Protein AF-0000000084557747 (afdb_homodimer)

Organism: NCBI:txid1577791

InterPro domains:
  IPR002912 ACT domain [PS51671] (9-84)
  IPR045739 ACT domain pair [PF19571] (7-139)
  IPR045739 ACT domain pair [PTHR40099] (5-141)
  IPR045865 ACT-like domain [SSF55021] (7-73)
  IPR045865 ACT-like domain [SSF55021] (76-140)

Foldseek 3Di:
DPPQQKFKKKKWFFFLDPCRVVVLVVLCVVVVWAWQDWDQPDDPRGGIIITGTLCVVVSVVSCVVVVTDMDIDIKWKFWDDPDPVLVVVLVVLCVVVVKDWPDWDWTDDPVTIIIITDIPDHVVSVVSCVVVVTDIDGSNND/DPPQQKFKKKWWKFFPDPCRVVVVVVLCVVVVWAWQDWDFDDDPGITIIITGTLDVVVSVVSCVVVVTDMDIDIKWKFWDDPDPVLVVVLVVLCVVVVKDWPDWDWTDDPVTIIIITDIPDHVVSVVSCVVVVTDIDGSNND

Nearest PDB structures (foldseek):
  2f06-assembly1_A  TM=9.401E-01  e=2.845E-14  Bacteroides thetaiotaomicron VPI-5482
  3ab4-assembly2_G  TM=6.031E-01  e=1.420E-06  Corynebacterium glutamicum
  2zho-assembly2_D  TM=6.545E-01  e=3.394E-06  Thermus thermophilus
  1yba-assembly1_C  TM=6.648E-01  e=3.229E-03  Escherichia coli
  1sc6-assembly1_B  TM=6.835E-01  e=5.447E-03  Escherichia coli

Solvent-accessible surface area (backbone atoms only — not comparable to full-atom values): 14764 Å² total; per-residue (Å²): 129,84,59,56,45,50,30,61,32,40,37,32,58,31,58,51,50,59,48,41,56,31,50,49,22,48,51,35,48,75,67,66,55,53,73,70,39,45,35,37,51,81,24,96,67,43,37,44,40,33,31,32,45,69,51,48,70,60,48,50,52,54,44,42,72,74,72,43,56,68,42,82,41,70,26,36,32,34,59,33,60,97,46,72,48,41,59,16,51,55,50,26,54,34,29,72,66,70,42,51,67,44,34,32,40,44,30,37,48,97,88,48,34,33,35,38,37,33,49,79,47,60,70,60,48,53,51,54,36,51,75,70,69,46,57,64,41,39,48,87,74,92,129,85,59,55,45,51,32,59,32,38,38,32,63,32,58,62,50,58,4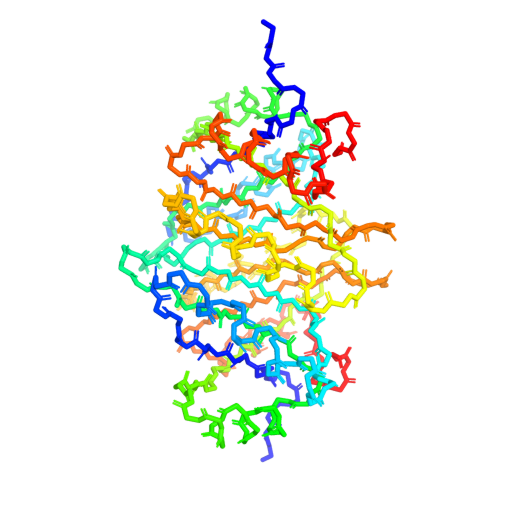8,41,53,31,48,51,21,47,52,36,52,75,67,66,57,54,74,72,39,43,35,35,44,76,32,94,67,37,31,42,39,32,34,34,44,70,51,50,69,62,48,51,52,54,44,42,73,74,73,44,57,67,42,82,40,73,26,37,33,34,62,34,58,98,46,69,44,41,58,17,52,56,51,25,53,35,31,72,67,72,43,52,62,40,33,32,40,45,29,37,48,97,86,46,33,33,35,38,35,33,48,79,46,59,68,61,48,53,51,54,36,50,75,71,70,47,56,65,42,40,48,85,75,92

Sequence (284 aa):
MENENIITQLSIFVSNEPGRLAAIASVLGDFKINIKGFNLAESSEFGILRTIVDEPDRAFEQIRSKGMIVKKTDMIAVALGDSPGSFFVAADVLGRSKINVEYAYAYSGKNLNYLFVKVDDIDKAIKVLKEAKIRLIKRSEIMENENIITQLSIFVSNEPGRLAAIASVLGDFKINIKGFNLAESSEFGILRTIVDEPDRAFEQIRSKGMIVKKTDMIAVALGDSPGSFFVAADVLGRSKINVEYAYAYSGKNLNYLFVKVDDIDKAIKVLKEAKIRLIKRSEI

pLDDT: mean 82.65, std 12.0, range [42.34, 97.19]

Secondary structure (DSSP, 8-state):
---TTPEEEEEEE--SSTTHHHHHHHHHHHTTPPEEEEEE---SSS-EEEEEES-HHHHHHHHHHTT--EEEEEEEEEEE-SSTHHHHHHHHHHHHTTPPEEEEEEEE-SS-EEEEEEES-HHHHHHHHHHTTPPBPPGGG-/---TTPEEEEEEEEESSTTHHHHHHHHHHHTTPPEEEEEEE--SSEEEEEEEES-HHHHHHHHHHTT--EEEEEEEEEEE-SSTHHHHHHHHHHHHTTPPEEEEEEEE-SS-EEEEEEES-HHHHHHHHHHTTPPBPPGGG-

Structure (mmCIF, N/CA/C/O backbone):
data_AF-0000000084557747-model_v1
#
loop_
_entity.id
_entity.type
_entity.pdbx_description
1 polymer 'ACT domain protein'
#
loop_
_atom_site.group_PDB
_atom_site.id
_atom_site.type_symbol
_atom_site.label_atom_id
_atom_site.label_alt_id
_atom_site.label_comp_id
_atom_site.label_asym_id
_atom_site.label_entity_id
_atom_site.label_seq_id
_atom_site.pdbx_PDB_ins_code
_atom_site.Cartn_x
_atom_site.Cartn_y
_atom_site.Cartn_z
_atom_site.occupancy
_atom_site.B_iso_or_equiv
_atom_site.auth_seq_id
_atom_site.auth_comp_id
_atom_site.auth_asym_id
_atom_site.auth_atom_id
_atom_site.pdbx_PDB_model_num
ATOM 1 N N . MET A 1 1 ? -29 -6.945 2.125 1 42.41 1 MET A N 1
ATOM 2 C CA . MET A 1 1 ? -28.125 -6.941 3.283 1 42.41 1 MET A CA 1
ATOM 3 C C . MET A 1 1 ? -26.656 -6.781 2.855 1 42.41 1 MET A C 1
ATOM 5 O O . MET A 1 1 ? -26.219 -7.402 1.883 1 42.41 1 MET A O 1
ATOM 9 N N . GLU A 1 2 ? -25.891 -5.559 3.211 1 64.62 2 GLU A N 1
ATOM 10 C CA . GLU A 1 2 ? -24.547 -5.293 2.729 1 64.62 2 GLU A CA 1
ATOM 11 C C . GLU A 1 2 ? -23.625 -6.477 2.996 1 64.62 2 GLU A C 1
ATOM 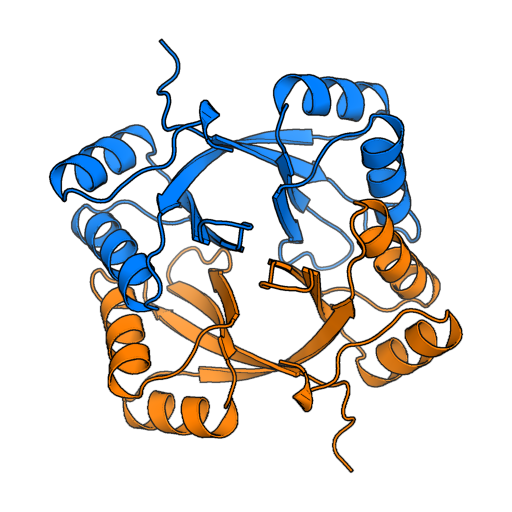13 O O . GLU A 1 2 ? -23.688 -7.102 4.055 1 64.62 2 GLU A O 1
ATOM 18 N N . ASN A 1 3 ? -23.062 -7.152 1.989 1 85.81 3 ASN A N 1
ATOM 19 C CA . ASN A 1 3 ? -22.141 -8.273 2.092 1 85.81 3 ASN A CA 1
ATOM 20 C C . ASN A 1 3 ? -21.047 -8.008 3.119 1 85.81 3 ASN A C 1
ATOM 22 O O . ASN A 1 3 ? -20.359 -6.98 3.053 1 85.81 3 ASN A O 1
ATOM 26 N N . GLU A 1 4 ? -21.109 -8.875 4.227 1 92.62 4 GLU A N 1
ATOM 27 C CA . GLU A 1 4 ? -20.203 -8.703 5.363 1 92.62 4 GLU A CA 1
ATOM 28 C C . GLU A 1 4 ? -18.75 -8.758 4.922 1 92.62 4 GLU A C 1
ATOM 30 O O . GLU A 1 4 ? -17.844 -8.398 5.688 1 92.62 4 GLU A O 1
ATOM 35 N N . ASN A 1 5 ? -18.531 -9.117 3.691 1 95.19 5 ASN A N 1
ATOM 36 C CA . ASN A 1 5 ? -17.172 -9.242 3.205 1 95.19 5 ASN A CA 1
ATOM 37 C C . ASN A 1 5 ? -16.734 -8.008 2.422 1 95.19 5 ASN A C 1
ATOM 39 O O . ASN A 1 5 ? -15.586 -7.922 1.978 1 95.19 5 ASN A O 1
ATOM 43 N N . ILE A 1 6 ? -17.609 -7.129 2.289 1 95.38 6 ILE A N 1
ATOM 44 C CA . ILE A 1 6 ? -17.266 -5.879 1.624 1 95.38 6 ILE A CA 1
ATOM 45 C C . ILE A 1 6 ? -16.734 -4.883 2.646 1 95.38 6 ILE A C 1
ATOM 47 O O . ILE A 1 6 ? -17.406 -4.562 3.629 1 95.38 6 ILE A O 1
ATOM 51 N N . ILE A 1 7 ? -15.516 -4.492 2.418 1 94 7 ILE A N 1
ATOM 52 C CA . ILE A 1 7 ? -14.82 -3.531 3.266 1 94 7 ILE A CA 1
ATOM 53 C C . ILE A 1 7 ? -14.844 -2.152 2.613 1 94 7 ILE A C 1
ATOM 55 O O . ILE A 1 7 ? -14.742 -2.037 1.389 1 94 7 ILE A O 1
ATOM 59 N N . THR A 1 8 ? -14.93 -1.163 3.459 1 95.44 8 THR A N 1
ATOM 60 C CA . THR A 1 8 ? -15 0.195 2.93 1 95.44 8 THR A CA 1
ATOM 61 C C . THR A 1 8 ? -13.656 0.898 3.07 1 95.44 8 THR A C 1
ATOM 63 O O . THR A 1 8 ? -13.102 0.983 4.172 1 95.44 8 THR A O 1
ATOM 66 N N . GLN A 1 9 ? -13.164 1.246 1.933 1 93.88 9 GLN A N 1
ATOM 67 C CA . GLN A 1 9 ? -11.984 2.111 1.89 1 93.88 9 GLN A CA 1
ATOM 68 C C . GLN A 1 9 ? -12.391 3.572 1.704 1 93.88 9 GLN A C 1
ATOM 70 O O . GLN A 1 9 ? -13.281 3.881 0.916 1 93.88 9 GLN A O 1
ATOM 75 N N . LEU A 1 10 ? -11.672 4.453 2.402 1 93.38 10 LEU A N 1
ATOM 76 C CA . LEU A 1 10 ? -11.836 5.887 2.17 1 93.38 10 LEU A CA 1
ATOM 77 C C . LEU A 1 10 ? -10.719 6.426 1.291 1 93.38 10 LEU A C 1
ATOM 79 O O . LEU A 1 10 ? -9.539 6.18 1.561 1 93.38 10 LEU A O 1
ATOM 83 N N . SER A 1 11 ? -11.125 7.055 0.227 1 91.75 11 SER A N 1
ATOM 84 C CA . SER A 1 11 ? -10.188 7.773 -0.634 1 91.75 11 SER A CA 1
ATOM 85 C C . SER A 1 11 ? -10.297 9.281 -0.431 1 91.75 11 SER A C 1
ATOM 87 O O . SER A 1 11 ? -11.289 9.898 -0.825 1 91.75 11 SER A O 1
ATOM 89 N N . ILE A 1 12 ? -9.297 9.781 0.192 1 89 12 ILE A N 1
ATOM 90 C CA . ILE A 1 12 ? -9.297 11.203 0.519 1 89 12 ILE A CA 1
ATOM 91 C C . ILE A 1 12 ? -8.414 11.961 -0.477 1 89 12 ILE A C 1
ATOM 93 O O . ILE A 1 12 ? -7.242 11.625 -0.655 1 89 12 ILE A O 1
ATOM 97 N N . PHE A 1 13 ? -9.039 12.922 -1.089 1 86.25 13 PHE A N 1
ATOM 98 C CA . PHE A 1 13 ? -8.281 13.719 -2.053 1 86.25 13 PHE A CA 1
ATOM 99 C C . PHE A 1 13 ? -7.363 14.695 -1.34 1 86.25 13 PHE A C 1
ATOM 101 O O . PHE A 1 13 ? -7.805 15.453 -0.471 1 86.25 13 PHE A O 1
ATOM 108 N N . VAL A 1 14 ? -6.094 14.562 -1.737 1 78.31 14 VAL A N 1
ATOM 109 C CA . VAL A 1 14 ? -5.098 15.406 -1.08 1 78.31 14 VAL A CA 1
ATOM 110 C C . VAL A 1 14 ? -4.41 16.297 -2.111 1 78.31 14 VAL A C 1
ATOM 112 O O . VAL A 1 14 ? -4.062 15.836 -3.203 1 78.31 14 VAL A O 1
ATOM 115 N N . SER A 1 15 ? -4.551 17.594 -1.914 1 71.12 15 SER A N 1
ATOM 116 C CA . SER A 1 15 ? -3.795 18.484 -2.791 1 71.12 15 SER A CA 1
ATOM 117 C C . SER A 1 15 ? -2.303 18.438 -2.48 1 71.12 15 SER A C 1
ATOM 119 O O . SER A 1 15 ? -1.908 18.094 -1.362 1 71.12 15 SER A O 1
ATOM 121 N N . ASN A 1 16 ? -1.543 18.656 -3.42 1 64.06 16 ASN A N 1
ATOM 122 C CA . ASN A 1 16 ? -0.091 18.594 -3.285 1 64.06 16 ASN A CA 1
ATOM 123 C C . ASN A 1 16 ? 0.457 19.828 -2.57 1 64.06 16 ASN A C 1
ATOM 125 O O . ASN A 1 16 ? 1.669 20.047 -2.555 1 64.06 16 ASN A O 1
ATOM 129 N N . GLU A 1 17 ? -0.386 20.531 -2.062 1 68.88 17 GLU A N 1
ATOM 130 C CA . GLU A 1 17 ? 0.104 21.703 -1.342 1 68.88 17 GLU A CA 1
ATOM 131 C C . GLU A 1 17 ? 0.693 21.312 0.011 1 68.88 17 GLU A C 1
ATOM 133 O O . GLU A 1 17 ? 0.167 20.438 0.692 1 68.88 17 GLU A O 1
ATOM 138 N N . PRO A 1 18 ? 1.9 21.938 0.225 1 65.69 18 PRO A N 1
ATOM 139 C CA . PRO A 1 18 ? 2.465 21.688 1.555 1 65.69 18 PRO A CA 1
ATOM 140 C C . PRO A 1 18 ? 1.444 21.891 2.674 1 65.69 18 PRO A C 1
ATOM 142 O O . PRO A 1 18 ? 0.642 22.812 2.627 1 65.69 18 PRO A O 1
ATOM 145 N N . GLY A 1 19 ? 1.33 20.984 3.635 1 69.88 19 GLY A N 1
ATOM 146 C CA . GLY A 1 19 ? 0.463 21.109 4.797 1 69.88 19 GLY A CA 1
ATOM 147 C C . GLY A 1 19 ? -0.855 20.375 4.637 1 69.88 19 GLY A C 1
ATOM 148 O O . GLY A 1 19 ? -1.562 20.141 5.621 1 69.88 19 GLY A O 1
ATOM 149 N N . ARG A 1 20 ? -1.185 20.031 3.398 1 73.19 20 ARG A N 1
ATOM 150 C CA . ARG A 1 20 ? -2.488 19.422 3.191 1 73.19 20 ARG A CA 1
ATOM 151 C C . ARG A 1 20 ? -2.527 18.016 3.787 1 73.19 20 ARG A C 1
ATOM 153 O O . ARG A 1 20 ? -3.537 17.609 4.367 1 73.19 20 ARG A O 1
ATOM 160 N N . LEU A 1 21 ? -1.483 17.297 3.586 1 70.25 21 LEU A N 1
ATOM 161 C CA . LEU A 1 21 ? -1.451 15.984 4.211 1 70.25 21 LEU A CA 1
ATOM 162 C C . LEU A 1 21 ? -1.517 16.094 5.73 1 70.25 21 LEU A C 1
ATOM 164 O O . LEU A 1 21 ? -2.172 15.289 6.391 1 70.25 21 LEU A O 1
ATOM 168 N N . ALA A 1 22 ? -0.825 17.125 6.164 1 70.81 22 ALA A N 1
ATOM 169 C CA . ALA A 1 22 ? -0.869 17.375 7.602 1 70.81 22 ALA A CA 1
ATOM 170 C C . ALA A 1 22 ? -2.287 17.703 8.062 1 70.81 22 ALA A C 1
ATOM 172 O O . ALA A 1 22 ? -2.703 17.297 9.148 1 70.81 22 ALA A O 1
ATOM 173 N N . ALA A 1 23 ? -2.996 18.391 7.219 1 76.5 23 ALA A N 1
ATOM 174 C CA . ALA A 1 23 ? -4.379 18.734 7.543 1 76.5 23 ALA A CA 1
ATOM 175 C C . ALA A 1 23 ? -5.246 17.484 7.66 1 76.5 23 ALA A C 1
ATOM 177 O O . ALA A 1 23 ? -6.07 17.375 8.57 1 76.5 23 ALA A O 1
ATOM 178 N N . ILE A 1 24 ? -5.02 16.547 6.84 1 77.31 24 ILE A N 1
ATOM 179 C CA . ILE A 1 24 ? -5.785 15.305 6.875 1 77.31 24 ILE A CA 1
ATOM 180 C C . ILE A 1 24 ? -5.457 14.531 8.156 1 77.31 24 ILE A C 1
ATOM 182 O O . ILE A 1 24 ? -6.355 14.016 8.82 1 77.31 24 ILE A O 1
ATOM 186 N N . ALA A 1 25 ? -4.215 14.516 8.398 1 73.94 25 ALA A N 1
ATOM 187 C CA . ALA A 1 25 ? -3.803 13.828 9.625 1 73.94 25 ALA A CA 1
ATOM 188 C C . ALA A 1 25 ? -4.469 14.453 10.852 1 73.94 25 ALA A C 1
ATOM 190 O O . ALA A 1 25 ? -4.902 13.742 11.758 1 73.94 25 ALA A O 1
ATOM 191 N N . SER A 1 26 ? -4.461 15.727 10.82 1 77.31 26 SER A N 1
ATOM 192 C CA . SER A 1 26 ? -5.086 16.438 11.93 1 77.31 26 SER A CA 1
ATOM 193 C C . SER A 1 26 ? -6.566 16.094 12.047 1 77.31 26 SER A C 1
ATOM 195 O O . SER A 1 26 ? -7.066 15.859 13.148 1 77.31 26 SER A O 1
ATOM 197 N N . VAL A 1 27 ? -7.172 16.016 10.969 1 81.5 27 VAL A N 1
ATOM 198 C CA . VAL A 1 27 ? -8.594 15.688 10.953 1 81.5 27 VAL A CA 1
ATOM 199 C C . VAL A 1 27 ? -8.812 14.273 11.484 1 81.5 27 VAL A C 1
ATOM 201 O O . VAL A 1 27 ? -9.672 14.047 12.328 1 81.5 27 VAL A O 1
ATOM 204 N N . LEU A 1 28 ? -8.023 13.391 11.039 1 78.5 28 LEU A N 1
ATOM 205 C CA . LEU A 1 28 ? -8.148 12.008 11.492 1 78.5 28 LEU A CA 1
ATOM 206 C C . LEU A 1 28 ? -7.832 11.891 12.984 1 78.5 28 LEU A C 1
ATOM 208 O O . LEU A 1 28 ? -8.492 11.141 13.703 1 78.5 28 LEU A O 1
ATOM 212 N N . GLY A 1 29 ? -6.895 12.617 13.367 1 78.44 29 GLY A N 1
ATOM 213 C CA . GLY A 1 29 ? -6.535 12.648 14.773 1 78.44 29 GLY A CA 1
ATOM 214 C C . GLY A 1 29 ? -7.594 13.297 15.648 1 78.44 29 GLY A C 1
ATOM 215 O O . GLY A 1 29 ? -7.938 12.773 16.703 1 78.44 29 GLY A O 1
ATOM 216 N N . ASP A 1 30 ? -8.055 14.391 15.203 1 81.19 30 ASP A N 1
ATOM 217 C CA . ASP A 1 30 ? -9.047 15.156 15.953 1 81.19 30 ASP A CA 1
ATOM 218 C C . ASP A 1 30 ? -10.289 14.32 16.234 1 81.19 30 ASP A C 1
ATOM 220 O O . ASP A 1 30 ? -10.883 14.414 17.312 1 81.19 30 ASP A O 1
ATOM 224 N N . PHE A 1 31 ? -10.555 13.516 15.32 1 83.69 31 PHE A N 1
ATOM 225 C CA . PHE A 1 31 ? -11.789 12.75 15.438 1 83.69 31 PHE A CA 1
ATOM 226 C C . PHE A 1 31 ? -11.508 11.352 15.969 1 83.69 31 PHE A C 1
ATOM 228 O O . PHE A 1 31 ? -12.406 10.516 16.047 1 83.69 31 PHE A O 1
ATOM 235 N N . LYS A 1 32 ? -10.227 11.055 16.266 1 81.44 32 LYS A N 1
ATOM 236 C CA . LYS A 1 32 ? -9.805 9.789 16.844 1 81.44 32 LYS A CA 1
ATOM 237 C C . LYS A 1 32 ? -10.148 8.617 15.922 1 81.44 32 LYS A C 1
ATOM 239 O O . LYS A 1 32 ? -10.688 7.605 16.375 1 81.44 32 LYS A O 1
ATOM 244 N N . ILE A 1 33 ? -10.008 8.914 14.648 1 81.62 33 ILE A N 1
ATOM 245 C CA . ILE A 1 33 ? -10.203 7.867 13.656 1 81.62 33 ILE A CA 1
ATOM 246 C C . ILE A 1 33 ? -8.992 6.934 13.648 1 81.62 33 ILE A C 1
ATOM 248 O O . ILE A 1 33 ? -7.855 7.375 13.469 1 81.62 33 ILE A O 1
ATOM 252 N N . ASN A 1 34 ? -9.273 5.656 13.883 1 78.06 34 ASN A N 1
ATOM 253 C CA . ASN A 1 34 ? -8.211 4.656 13.883 1 78.06 34 ASN A CA 1
ATOM 254 C C . ASN A 1 34 ? -7.918 4.145 12.477 1 78.06 34 ASN A C 1
ATOM 256 O O . ASN A 1 34 ? -8.797 3.582 11.82 1 78.06 34 ASN A O 1
ATOM 260 N N . ILE A 1 35 ? -6.629 4.285 12.094 1 78.88 35 ILE A N 1
ATOM 261 C CA . ILE A 1 35 ? -6.223 3.854 10.758 1 78.88 35 ILE A CA 1
ATOM 262 C C . ILE A 1 35 ? -5.664 2.434 10.828 1 78.88 35 ILE A C 1
ATOM 264 O O . ILE A 1 35 ? -4.816 2.131 11.672 1 78.88 35 ILE A O 1
ATOM 268 N N . LYS A 1 36 ? -6.141 1.586 10.008 1 76 36 LYS A N 1
ATOM 269 C CA . LYS A 1 36 ? -5.676 0.205 9.922 1 76 36 LYS A CA 1
ATOM 270 C C . LYS A 1 36 ? -4.676 0.031 8.781 1 76 36 LYS A C 1
ATOM 272 O O . LYS A 1 36 ? -3.818 -0.853 8.828 1 76 36 LYS A O 1
ATOM 277 N N . GLY A 1 37 ? -4.801 0.86 7.84 1 74.94 37 GLY A N 1
ATOM 278 C CA . GLY A 1 37 ? -3.932 0.82 6.676 1 74.94 37 GLY A CA 1
ATOM 279 C C . GLY A 1 37 ? -4.109 2.014 5.758 1 74.94 37 GLY A C 1
ATOM 280 O O . GLY A 1 37 ? -5.172 2.637 5.738 1 74.94 37 GLY A O 1
ATOM 281 N N . PHE A 1 38 ? -3.082 2.371 5.164 1 78.81 38 PHE A N 1
ATOM 282 C CA . PHE A 1 38 ? -3.256 3.42 4.164 1 78.81 38 PHE A CA 1
ATOM 283 C C . PHE A 1 38 ? -2.217 3.293 3.059 1 78.81 38 PHE A C 1
ATOM 285 O O . PHE A 1 38 ? -1.164 2.684 3.256 1 78.81 38 PHE A O 1
ATOM 292 N N . ASN A 1 39 ? -2.564 3.754 2.01 1 79.25 39 ASN A N 1
ATOM 293 C CA . ASN A 1 39 ? -1.751 3.852 0.802 1 79.25 39 ASN A CA 1
ATOM 294 C C . ASN A 1 39 ? -1.909 5.211 0.126 1 79.25 39 ASN A C 1
ATOM 296 O O . ASN A 1 39 ? -3.021 5.73 0.023 1 79.25 39 ASN A O 1
ATOM 300 N N . LEU A 1 40 ? -0.782 5.84 -0.03 1 77.56 40 LEU A N 1
ATOM 301 C CA . LEU A 1 40 ? -0.798 7.043 -0.855 1 77.56 40 LEU A CA 1
ATOM 302 C C . LEU A 1 40 ? -0.528 6.703 -2.316 1 77.56 40 LEU A C 1
ATOM 304 O O . LEU A 1 40 ? 0.582 6.297 -2.67 1 77.56 40 LEU A O 1
ATOM 308 N N . ALA A 1 41 ? -1.579 6.613 -3.143 1 70.19 41 ALA A N 1
ATOM 309 C CA . ALA A 1 41 ? -1.504 6.238 -4.555 1 70.19 41 ALA A CA 1
ATOM 310 C C . ALA A 1 41 ? -0.691 7.258 -5.348 1 70.19 41 ALA A C 1
ATOM 312 O O . ALA A 1 41 ? -0.583 8.422 -4.953 1 70.19 41 ALA A O 1
ATOM 313 N N . GLU A 1 42 ? 0.089 6.723 -6.539 1 60.25 42 GLU A N 1
ATOM 314 C CA . GLU A 1 42 ? 1.041 7.422 -7.395 1 60.25 42 GLU A CA 1
ATOM 315 C C . GLU A 1 42 ? 0.453 8.727 -7.918 1 60.25 42 GLU A C 1
ATOM 317 O O . GLU A 1 42 ? -0.644 8.742 -8.477 1 60.25 42 GLU A O 1
ATOM 322 N N . SER A 1 43 ? 0.593 9.945 -7.176 1 53.28 43 SER A N 1
ATOM 323 C CA . SER A 1 43 ? 0.099 11.133 -7.859 1 53.28 43 SER A CA 1
ATOM 324 C C . SER A 1 43 ? 1.243 12.07 -8.242 1 53.28 43 SER A C 1
ATOM 326 O O . SER A 1 43 ? 2.322 12.008 -7.648 1 53.28 43 SER A O 1
ATOM 328 N N . SER A 1 44 ? 1.429 12.562 -9.477 1 51.06 44 SER A N 1
ATOM 329 C CA . SER A 1 44 ? 2.348 13.648 -9.789 1 51.06 44 SER A CA 1
ATOM 330 C C . SER A 1 44 ? 2.357 14.703 -8.688 1 51.06 44 SER A C 1
ATOM 332 O O . SER A 1 44 ? 3.422 15.172 -8.273 1 51.06 44 SER A O 1
ATOM 334 N N . GLU A 1 45 ? 1.56 15.594 -7.938 1 51.53 45 GLU A N 1
ATOM 335 C CA . GLU A 1 45 ? 1.667 16.688 -6.973 1 51.53 45 GLU A CA 1
ATOM 336 C C . GLU A 1 45 ? 0.85 16.391 -5.719 1 51.53 45 GLU A C 1
ATOM 338 O O . GLU A 1 45 ? 1.129 16.938 -4.648 1 51.53 45 GLU A O 1
ATOM 343 N N . PHE A 1 46 ? 0.075 15.984 -4.797 1 57.56 46 PHE A N 1
ATOM 344 C CA . PHE A 1 46 ? -0.559 15.18 -3.764 1 57.56 46 PHE A CA 1
ATOM 345 C C . PHE A 1 46 ? -1.905 14.648 -4.242 1 57.56 46 PHE A C 1
ATOM 347 O O . PHE A 1 46 ? -2.6 15.305 -5.016 1 57.56 46 PHE A O 1
ATOM 354 N N . GLY A 1 47 ? -2.646 13.891 -4.422 1 70.62 47 GLY A N 1
ATOM 355 C CA . GLY A 1 47 ? -3.625 13.055 -5.102 1 70.62 47 GLY A CA 1
ATOM 356 C C . GLY A 1 47 ? -4.645 12.445 -4.156 1 70.62 47 GLY A C 1
ATOM 357 O O . GLY A 1 47 ? -5.395 13.164 -3.496 1 70.62 47 GLY A O 1
ATOM 358 N N . ILE A 1 48 ? -4.516 10.953 -3.996 1 81.19 48 ILE A N 1
ATOM 359 C CA . ILE A 1 48 ? -5.566 10.203 -3.312 1 81.19 48 ILE A CA 1
ATOM 360 C C . ILE A 1 48 ? -4.961 9.391 -2.172 1 81.19 48 ILE A C 1
ATOM 362 O O . ILE A 1 48 ? -4.082 8.555 -2.393 1 81.19 48 ILE A O 1
ATOM 366 N N . LEU A 1 49 ? -5.273 9.828 -0.88 1 84.88 49 LEU A N 1
ATOM 367 C CA . LEU A 1 49 ? -4.965 9 0.28 1 84.88 49 LEU A CA 1
ATOM 368 C C . LEU A 1 49 ? -6.035 7.934 0.491 1 84.88 49 LEU A C 1
ATOM 370 O O . LEU A 1 49 ? -7.207 8.258 0.699 1 84.88 49 LEU A O 1
ATOM 374 N N . ARG A 1 50 ? -5.574 6.727 0.412 1 87.5 50 ARG A N 1
ATOM 375 C CA . ARG A 1 50 ? -6.484 5.609 0.646 1 87.5 50 ARG A CA 1
ATOM 376 C C . ARG A 1 50 ? -6.25 4.988 2.018 1 87.5 50 ARG A C 1
ATOM 378 O O . ARG A 1 50 ? -5.113 4.664 2.369 1 87.5 50 ARG A O 1
ATOM 385 N N . THR A 1 51 ? -7.355 4.84 2.764 1 87.31 51 THR A N 1
ATOM 386 C CA . THR A 1 51 ? -7.18 4.328 4.117 1 87.31 51 THR A CA 1
ATOM 387 C C . THR A 1 51 ? -8.344 3.43 4.516 1 87.31 51 THR A C 1
ATOM 389 O O . THR A 1 51 ? -9.477 3.645 4.074 1 87.31 51 THR A O 1
ATOM 392 N N . ILE A 1 52 ? -7.965 2.434 5.227 1 89.06 52 ILE A N 1
ATOM 393 C CA . ILE A 1 52 ? -8.961 1.606 5.902 1 89.06 52 ILE A CA 1
ATOM 394 C C . ILE A 1 52 ? -9.055 2.01 7.371 1 89.06 52 ILE A C 1
ATOM 396 O O . ILE A 1 52 ? -8.031 2.125 8.055 1 89.06 52 ILE A O 1
ATOM 400 N N . VAL A 1 53 ? -10.328 2.244 7.824 1 87.62 53 VAL A N 1
ATOM 401 C CA . VAL A 1 53 ? -10.516 2.686 9.203 1 87.62 53 VAL A CA 1
ATOM 402 C C . VAL A 1 53 ? -11.578 1.827 9.883 1 87.62 53 VAL A C 1
ATOM 404 O O . VAL A 1 53 ? -12.328 1.111 9.211 1 87.62 53 VAL A O 1
ATOM 407 N N . ASP A 1 54 ? -11.641 1.868 11.203 1 85.19 54 ASP A N 1
ATOM 408 C CA . ASP A 1 54 ? -12.555 1.026 11.969 1 85.19 54 ASP A CA 1
ATOM 409 C C . ASP A 1 54 ? -13.992 1.518 11.836 1 85.19 54 ASP A C 1
ATOM 411 O O . ASP A 1 54 ? -14.938 0.726 11.914 1 85.19 54 ASP A O 1
ATOM 415 N N . GLU A 1 55 ? -14.25 2.797 11.625 1 90.25 55 GLU A N 1
ATOM 416 C CA . GLU A 1 55 ? -15.586 3.381 11.477 1 90.25 55 GLU A CA 1
ATOM 417 C C . GLU A 1 55 ? -15.664 4.238 10.219 1 90.25 55 GLU A C 1
ATOM 419 O O . GLU A 1 55 ? -15.742 5.465 10.297 1 90.25 55 GLU A O 1
ATOM 424 N N . PRO A 1 56 ? -15.82 3.562 9.133 1 93.62 56 PRO A N 1
ATOM 425 C CA . PRO A 1 56 ? -15.695 4.301 7.871 1 93.62 56 PRO A CA 1
ATOM 426 C C . PRO A 1 56 ? -16.828 5.312 7.672 1 93.62 56 PRO A C 1
ATOM 428 O O . PRO A 1 56 ? -16.594 6.398 7.129 1 93.62 56 PRO A O 1
ATOM 431 N N . ASP A 1 57 ? -18.016 4.965 8.086 1 94.5 57 ASP A N 1
ATOM 432 C CA . ASP A 1 57 ? -19.125 5.887 7.898 1 94.5 57 ASP A CA 1
ATOM 433 C C . ASP A 1 57 ? -18.938 7.152 8.734 1 94.5 57 ASP A C 1
ATOM 435 O O . ASP A 1 57 ? -19.125 8.266 8.242 1 94.5 57 ASP A O 1
ATOM 439 N N . ARG A 1 58 ? -18.594 6.949 9.945 1 93.25 58 ARG A N 1
ATOM 440 C CA . ARG A 1 58 ? -18.328 8.086 10.82 1 93.25 58 ARG A CA 1
ATOM 441 C C . ARG A 1 58 ? -17.188 8.938 10.281 1 93.25 58 ARG A C 1
ATOM 443 O O . ARG A 1 58 ? -17.281 10.164 10.211 1 93.25 58 ARG A O 1
ATOM 450 N N . ALA A 1 59 ? -16.141 8.273 9.938 1 92.38 59 ALA A N 1
ATOM 451 C CA . ALA A 1 59 ? -14.969 8.977 9.406 1 92.38 59 ALA A CA 1
ATOM 452 C C . ALA A 1 59 ? -15.32 9.758 8.148 1 92.38 59 ALA A C 1
ATOM 454 O O . ALA A 1 59 ? -14.906 10.914 7.988 1 92.38 59 ALA A O 1
ATOM 455 N N . PHE A 1 60 ? -16.078 9.18 7.277 1 96.25 60 PHE A N 1
ATOM 456 C CA . PHE A 1 60 ? -16.516 9.805 6.035 1 96.25 60 PHE A CA 1
ATOM 457 C C . PHE A 1 60 ? -17.234 11.125 6.32 1 96.25 60 PHE A C 1
ATOM 459 O O . PHE A 1 60 ? -16.891 12.156 5.734 1 96.25 60 PHE A O 1
ATOM 466 N N . GLU A 1 61 ? -18.094 11.07 7.234 1 95.94 61 GLU A N 1
ATOM 467 C CA . GLU A 1 61 ? -18.875 12.258 7.566 1 95.94 61 GLU A CA 1
ATOM 468 C C . GLU A 1 61 ? -17.984 13.328 8.203 1 95.94 61 GLU A C 1
ATOM 470 O O . GLU A 1 61 ? -18.125 14.516 7.891 1 95.94 61 GLU A O 1
ATOM 475 N N . GLN A 1 62 ? -17.141 12.898 9.055 1 92.56 62 GLN A N 1
ATOM 476 C CA . GLN A 1 62 ? -16.266 13.844 9.742 1 92.56 62 GLN A CA 1
ATOM 477 C C . GLN A 1 62 ? -15.32 14.516 8.758 1 92.56 62 GLN A C 1
ATOM 479 O O . GLN A 1 62 ? -15.109 15.727 8.82 1 92.56 62 GLN A O 1
ATOM 484 N N . ILE A 1 63 ? -14.812 13.758 7.875 1 91.69 63 ILE A N 1
ATOM 485 C CA . ILE A 1 63 ? -13.891 14.289 6.875 1 91.69 63 ILE A CA 1
ATOM 486 C C . ILE A 1 63 ? -14.625 15.258 5.953 1 91.69 63 ILE A C 1
ATOM 488 O O . ILE A 1 63 ? -14.133 16.344 5.672 1 91.69 63 ILE A O 1
ATOM 492 N N . ARG A 1 64 ? -15.789 14.891 5.566 1 93.88 64 ARG A N 1
ATOM 493 C CA . ARG A 1 64 ? -16.609 15.75 4.719 1 93.88 64 ARG A CA 1
ATOM 494 C C . ARG A 1 64 ? -16.969 17.047 5.441 1 93.88 64 ARG A C 1
ATOM 496 O O . ARG A 1 64 ? -17 18.109 4.824 1 93.88 64 ARG A O 1
ATOM 503 N N . SER A 1 65 ? -17.234 16.906 6.676 1 93.75 65 SER A N 1
ATOM 504 C CA . SER A 1 65 ? -17.625 18.078 7.457 1 93.75 65 SER A CA 1
ATOM 505 C C . SER A 1 65 ? -16.5 19.109 7.527 1 93.75 65 SER A C 1
ATOM 507 O O . SER A 1 65 ? -16.734 20.281 7.785 1 93.75 65 SER A O 1
ATOM 509 N N . LYS A 1 66 ? -15.25 18.672 7.344 1 90.62 66 LYS A N 1
ATOM 510 C CA . LYS A 1 66 ? -14.094 19.562 7.355 1 90.62 66 LYS A CA 1
ATOM 511 C C . LYS A 1 66 ? -13.82 20.125 5.961 1 90.62 66 LYS A C 1
ATOM 513 O O . LYS A 1 66 ? -12.805 20.781 5.742 1 90.62 66 LYS A O 1
ATOM 518 N N . GLY A 1 67 ? -14.688 19.734 4.949 1 89.81 67 GLY A N 1
ATOM 519 C CA . GLY A 1 67 ? -14.594 20.297 3.611 1 89.81 67 GLY A CA 1
ATOM 520 C C . GLY A 1 67 ? -13.656 19.531 2.703 1 89.81 67 GLY A C 1
ATOM 521 O O . GLY A 1 67 ? -13.297 20 1.625 1 89.81 67 GLY A O 1
ATOM 522 N N . MET A 1 68 ? -13.344 18.406 3.121 1 88.62 68 MET A N 1
ATOM 523 C CA . MET A 1 68 ? -12.469 17.578 2.299 1 88.62 68 MET A CA 1
ATOM 524 C C . MET A 1 68 ? -13.281 16.641 1.406 1 88.62 68 MET A C 1
ATOM 526 O O . MET A 1 68 ? -14.391 16.25 1.763 1 88.62 68 MET A O 1
ATOM 530 N N . ILE A 1 69 ? -12.656 16.359 0.3 1 90.88 69 ILE A N 1
ATOM 531 C CA . ILE A 1 69 ? -13.305 15.445 -0.626 1 90.88 69 ILE A CA 1
ATOM 532 C C . ILE A 1 69 ? -12.906 14.008 -0.283 1 90.88 69 ILE A C 1
ATOM 534 O O . ILE A 1 69 ? -11.719 13.688 -0.199 1 90.88 69 ILE A O 1
ATOM 538 N N . VAL A 1 70 ? -13.859 13.211 -0.043 1 93.44 70 VAL A N 1
ATOM 539 C CA . VAL A 1 70 ? -13.641 11.812 0.332 1 93.44 70 VAL A CA 1
ATOM 540 C C . VAL A 1 70 ? -14.664 10.922 -0.369 1 93.44 70 VAL A C 1
ATOM 542 O O . VAL A 1 70 ? -15.828 11.305 -0.521 1 93.44 70 VAL A O 1
ATOM 545 N N . LYS A 1 71 ? -14.219 9.828 -0.816 1 95.19 71 LYS A N 1
ATOM 546 C CA . LYS A 1 71 ? -15.062 8.828 -1.46 1 95.19 71 LYS A CA 1
ATOM 547 C C . LYS A 1 71 ? -14.93 7.469 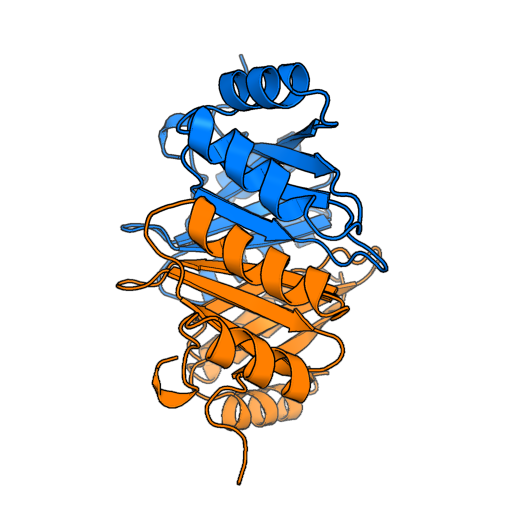-0.774 1 95.19 71 LYS A C 1
ATOM 549 O O . LYS A 1 71 ? -13.844 7.109 -0.308 1 95.19 71 LYS A O 1
ATOM 554 N N . LYS A 1 72 ? -16.047 6.789 -0.778 1 96.38 72 LYS A N 1
ATOM 555 C CA . LYS A 1 72 ? -16.031 5.406 -0.305 1 96.38 72 LYS A CA 1
ATOM 556 C C . LYS A 1 72 ? -15.844 4.434 -1.463 1 96.38 72 LYS A C 1
ATOM 558 O O . LYS A 1 72 ? -16.438 4.605 -2.531 1 96.38 72 LYS A O 1
ATOM 563 N N . THR A 1 73 ? -14.938 3.533 -1.233 1 94.94 73 THR A N 1
ATOM 564 C CA . THR A 1 73 ? -14.711 2.48 -2.217 1 94.94 73 THR A CA 1
ATOM 565 C C . THR A 1 73 ? -14.852 1.102 -1.577 1 94.94 73 THR A C 1
ATOM 567 O O . THR A 1 73 ? -14.328 0.862 -0.485 1 94.94 73 THR A O 1
ATOM 570 N N . ASP A 1 74 ? -15.555 0.179 -2.256 1 95.69 74 ASP A N 1
ATOM 571 C CA . ASP A 1 74 ? -15.719 -1.194 -1.787 1 95.69 74 ASP A CA 1
ATOM 572 C C . ASP A 1 74 ? -14.523 -2.055 -2.174 1 95.69 74 ASP A C 1
ATOM 574 O O . ASP A 1 74 ? -14.086 -2.039 -3.328 1 95.69 74 ASP A O 1
ATOM 578 N N . MET A 1 75 ? -14.109 -2.719 -1.125 1 94.06 75 MET A N 1
ATOM 579 C CA . MET A 1 75 ? -12.992 -3.639 -1.298 1 94.06 75 MET A CA 1
ATOM 580 C C . MET A 1 75 ? -13.289 -4.988 -0.655 1 94.06 75 MET A C 1
ATOM 582 O O . MET A 1 75 ? -14.297 -5.137 0.047 1 94.06 75 MET A O 1
ATOM 586 N N . ILE A 1 76 ? -12.414 -5.91 -1.003 1 94.5 76 ILE A N 1
ATOM 587 C CA . ILE A 1 76 ? -12.383 -7.156 -0.241 1 94.5 76 ILE A CA 1
ATOM 588 C C . ILE A 1 76 ? -11.031 -7.309 0.449 1 94.5 76 ILE A C 1
ATOM 590 O O . ILE A 1 76 ? -10.047 -6.68 0.049 1 94.5 76 ILE A O 1
ATOM 594 N N . ALA A 1 77 ? -11.062 -8.031 1.49 1 92 77 ALA A N 1
ATOM 595 C CA . ALA A 1 77 ? -9.828 -8.367 2.203 1 92 77 ALA A CA 1
ATOM 596 C C . ALA A 1 77 ? -9.656 -9.875 2.328 1 92 77 ALA A C 1
ATOM 598 O O . ALA A 1 77 ? -10.594 -10.586 2.717 1 92 77 ALA A O 1
ATOM 599 N N . VAL A 1 78 ? -8.484 -10.266 1.988 1 90.25 78 VAL A N 1
ATOM 600 C CA . VAL A 1 78 ? -8.133 -11.68 2.068 1 90.25 78 VAL A CA 1
ATOM 601 C C . VAL A 1 78 ? -7.152 -11.898 3.217 1 90.25 78 VAL A C 1
ATOM 603 O O . VAL A 1 78 ? -6.234 -11.102 3.422 1 90.25 78 VAL A O 1
ATOM 606 N N . ALA A 1 79 ? -7.391 -12.938 3.963 1 86.56 79 ALA A N 1
ATOM 607 C CA . ALA A 1 79 ? -6.449 -13.305 5.02 1 86.56 79 ALA A CA 1
ATOM 608 C C . ALA A 1 79 ? -5.184 -13.93 4.434 1 86.56 79 ALA A C 1
ATOM 610 O O . ALA A 1 79 ? -5.262 -14.828 3.598 1 86.56 79 ALA A O 1
ATOM 611 N N . LEU A 1 80 ? -4.113 -13.203 4.793 1 75.81 80 LEU A N 1
ATOM 612 C CA . LEU A 1 80 ? -2.848 -13.719 4.293 1 75.81 80 LEU A CA 1
ATOM 613 C C . LEU A 1 80 ? -2.174 -14.609 5.328 1 75.81 80 LEU A C 1
ATOM 615 O O . LEU A 1 80 ? -2.182 -14.297 6.52 1 75.81 80 LEU A O 1
ATOM 619 N N . GLY A 1 81 ? -1.916 -15.797 4.961 1 68.25 81 GLY A N 1
ATOM 620 C CA . GLY A 1 81 ? -1.064 -16.609 5.82 1 68.25 81 GLY A CA 1
ATOM 621 C C . GLY A 1 81 ? 0.361 -16.094 5.902 1 68.25 81 GLY A C 1
ATOM 622 O O . GLY A 1 81 ? 0.657 -14.992 5.434 1 68.25 81 GLY A O 1
ATOM 623 N N . ASP A 1 82 ? 1.204 -16.734 6.566 1 61.47 82 ASP A N 1
ATOM 624 C CA . ASP A 1 82 ? 2.584 -16.359 6.852 1 61.47 82 ASP A CA 1
ATOM 625 C C . ASP A 1 82 ? 3.461 -16.516 5.609 1 61.47 82 ASP A C 1
ATOM 627 O O . ASP A 1 82 ? 4.605 -16.047 5.59 1 61.47 82 ASP A O 1
ATOM 631 N N . SER A 1 83 ? 2.758 -17.031 4.586 1 61.78 83 SER A N 1
ATOM 632 C CA . SER A 1 83 ? 3.615 -17.266 3.428 1 61.78 83 SER A CA 1
ATOM 633 C C . SER A 1 83 ? 3.219 -16.375 2.26 1 61.78 83 SER A C 1
ATOM 635 O O . SER A 1 83 ? 2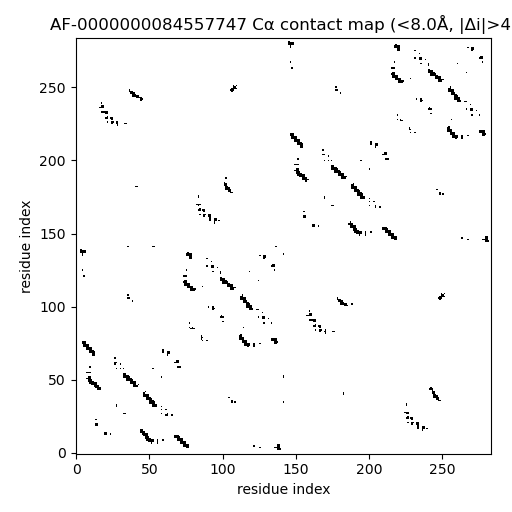.039 -16.062 2.084 1 61.78 83 SER A O 1
ATOM 637 N N . PRO A 1 84 ? 4.23 -15.727 1.545 1 60.56 84 PRO A N 1
ATOM 638 C CA . PRO A 1 84 ? 3.934 -14.945 0.343 1 60.56 84 PRO A CA 1
ATOM 639 C C . PRO A 1 84 ? 2.992 -15.672 -0.616 1 60.56 84 PRO A C 1
ATOM 641 O O . PRO A 1 84 ? 2.24 -15.031 -1.353 1 60.56 84 PRO A O 1
ATOM 644 N N . GLY A 1 85 ? 2.812 -16.922 -0.428 1 67.06 85 GLY A N 1
ATOM 645 C CA . GLY A 1 85 ? 2.02 -17.734 -1.334 1 67.06 85 GLY A CA 1
ATOM 646 C C . GLY A 1 85 ? 0.527 -17.5 -1.207 1 67.06 85 GLY A C 1
ATOM 647 O O . GLY A 1 85 ? -0.221 -17.672 -2.17 1 67.06 85 GLY A O 1
ATOM 648 N N . SER A 1 86 ? 0.139 -17.062 -0.07 1 69.75 86 SER A N 1
ATOM 649 C CA . SER A 1 86 ? -1.3 -16.938 0.136 1 69.75 86 SER A CA 1
ATOM 650 C C . SER A 1 86 ? -1.885 -15.828 -0.741 1 69.75 86 SER A C 1
ATOM 652 O O . SER A 1 86 ? -2.967 -15.992 -1.31 1 69.75 86 SER A O 1
ATOM 654 N N . PHE A 1 87 ? -1.312 -14.68 -0.935 1 69.31 87 PHE A N 1
ATOM 655 C CA . PHE A 1 87 ? -1.762 -13.602 -1.803 1 69.31 87 PHE A CA 1
ATOM 656 C C . PHE A 1 87 ? -1.838 -14.062 -3.252 1 69.31 87 PHE A C 1
ATOM 658 O O . PHE A 1 87 ? -2.785 -13.727 -3.967 1 69.31 87 PHE A O 1
ATOM 665 N N . PHE A 1 88 ? -1.018 -14.867 -3.471 1 72.88 88 PHE A N 1
ATOM 666 C CA . PHE A 1 88 ? -0.911 -15.266 -4.867 1 72.88 88 PHE A CA 1
ATOM 667 C C . PHE A 1 88 ? -2.027 -16.234 -5.238 1 72.88 88 PHE A C 1
ATOM 669 O O . PHE A 1 88 ? -2.553 -16.188 -6.352 1 72.88 88 PHE A O 1
ATOM 676 N N . VAL A 1 89 ? -2.363 -17 -4.27 1 78.44 89 VAL A N 1
ATOM 677 C CA . VAL A 1 89 ? -3.453 -17.922 -4.52 1 78.44 89 VAL A CA 1
ATOM 678 C C . VAL A 1 89 ? -4.75 -17.156 -4.77 1 78.44 89 VAL A C 1
ATOM 680 O O . VAL A 1 89 ? -5.488 -17.469 -5.707 1 78.44 89 VAL A O 1
ATOM 683 N N . ALA A 1 90 ? -4.969 -16.156 -4.02 1 84.31 90 ALA A N 1
ATOM 684 C CA . ALA A 1 90 ? -6.164 -15.344 -4.195 1 84.31 90 ALA A CA 1
ATOM 685 C C . ALA A 1 90 ? -6.156 -14.633 -5.547 1 84.31 90 ALA A C 1
ATOM 687 O O . ALA A 1 90 ? -7.168 -14.617 -6.254 1 84.31 90 ALA A O 1
ATOM 688 N N . ALA A 1 91 ? -5.047 -14.102 -5.914 1 80.12 91 ALA A N 1
ATOM 689 C CA . ALA A 1 91 ? -4.922 -13.391 -7.184 1 80.12 91 ALA A CA 1
ATOM 690 C C . ALA A 1 91 ? -5.141 -14.344 -8.359 1 80.12 91 ALA A C 1
ATOM 692 O O . ALA A 1 91 ? -5.754 -13.969 -9.359 1 80.12 91 ALA A O 1
ATOM 693 N N . ASP A 1 92 ? -4.586 -15.508 -8.234 1 81.19 92 ASP A N 1
ATOM 694 C CA . ASP A 1 92 ? -4.75 -16.516 -9.273 1 81.19 92 ASP A CA 1
ATOM 695 C C . ASP A 1 92 ? -6.223 -16.875 -9.461 1 81.19 92 ASP A C 1
ATOM 697 O O . ASP A 1 92 ? -6.695 -17 -10.594 1 81.19 92 ASP A O 1
ATOM 701 N N . VAL A 1 93 ? -6.875 -17.094 -8.414 1 87.75 93 VAL A N 1
ATOM 702 C CA . VAL A 1 93 ? -8.297 -17.422 -8.461 1 87.75 93 VAL A CA 1
ATOM 703 C C . VAL A 1 93 ? -9.07 -16.297 -9.148 1 87.75 93 VAL A C 1
ATOM 705 O O . VAL A 1 93 ? -9.906 -16.562 -10.016 1 87.75 93 VAL A O 1
ATOM 708 N N . LEU A 1 94 ? -8.773 -15.078 -8.797 1 87.5 94 LEU A N 1
ATOM 709 C CA . LEU A 1 94 ? -9.438 -13.93 -9.406 1 87.5 94 LEU A CA 1
ATOM 710 C C . LEU A 1 94 ? -9.141 -13.859 -10.906 1 87.5 94 LEU A C 1
ATOM 712 O O . LEU A 1 94 ? -10.047 -13.656 -11.711 1 87.5 94 LEU A O 1
ATOM 716 N N . GLY A 1 95 ? -7.914 -14.047 -11.234 1 83.44 95 GLY A N 1
ATOM 717 C CA . GLY A 1 95 ? -7.508 -14.016 -12.625 1 83.44 95 GLY A CA 1
ATOM 718 C C . GLY A 1 95 ? -8.195 -15.078 -13.469 1 83.44 95 GLY A C 1
ATOM 719 O O . GLY A 1 95 ? -8.695 -14.789 -14.555 1 83.44 95 GLY A O 1
ATOM 720 N N . ARG A 1 96 ? -8.195 -16.266 -13.008 1 85.75 96 ARG A N 1
ATOM 721 C CA . ARG A 1 96 ? -8.82 -17.375 -13.727 1 85.75 96 ARG A CA 1
ATOM 722 C C . ARG A 1 96 ? -10.312 -17.141 -13.906 1 85.75 96 ARG A C 1
ATOM 724 O O . ARG A 1 96 ? -10.914 -17.641 -14.859 1 85.75 96 ARG A O 1
ATOM 731 N N . SER A 1 97 ? -10.797 -16.406 -13.031 1 90.88 97 SER A N 1
ATOM 732 C CA . SER A 1 97 ? -12.227 -16.109 -13.086 1 90.88 97 SER A CA 1
ATOM 733 C C . SER A 1 97 ? -12.492 -14.828 -13.875 1 90.88 97 SER A C 1
ATOM 735 O O . SER A 1 97 ? -13.617 -14.328 -13.883 1 90.88 97 SER A O 1
ATOM 737 N N . LYS A 1 98 ? -11.445 -14.195 -14.398 1 86.19 98 LYS A N 1
ATOM 738 C CA . LYS A 1 98 ? -11.523 -13.008 -15.242 1 86.19 98 LYS A CA 1
ATOM 739 C C . LYS A 1 98 ? -11.992 -11.797 -14.445 1 86.19 98 LYS A C 1
ATOM 741 O O . LYS A 1 98 ? -12.805 -11.008 -14.93 1 86.19 98 LYS A O 1
ATOM 746 N N . ILE A 1 99 ? -11.672 -11.797 -13.258 1 88 99 ILE A N 1
ATOM 747 C CA . ILE A 1 99 ? -11.898 -10.625 -12.422 1 88 99 ILE A CA 1
ATOM 748 C C . ILE A 1 99 ? -10.641 -9.766 -12.391 1 88 99 ILE A C 1
ATOM 750 O O . ILE A 1 99 ? -9.57 -10.234 -12.008 1 88 99 ILE A O 1
ATOM 754 N N . ASN A 1 100 ? -10.805 -8.57 -12.719 1 82.81 100 ASN A N 1
ATOM 755 C CA . ASN A 1 100 ? -9.672 -7.648 -12.758 1 82.81 100 ASN A CA 1
ATOM 756 C C . ASN A 1 100 ? -9.375 -7.059 -11.383 1 82.81 100 ASN A C 1
ATOM 758 O O . ASN A 1 100 ? -10.273 -6.574 -10.703 1 82.81 100 ASN A O 1
ATOM 762 N N . VAL A 1 101 ? -8.102 -7.18 -11.039 1 85.19 101 VAL A N 1
ATOM 763 C CA . VAL A 1 101 ? -7.625 -6.492 -9.844 1 85.19 101 VAL A CA 1
ATOM 764 C C . VAL A 1 101 ? -7.133 -5.094 -10.219 1 85.19 101 VAL A C 1
ATOM 766 O O . VAL A 1 101 ? -6.227 -4.949 -11.039 1 85.19 101 VAL A O 1
ATOM 769 N N . GLU A 1 102 ? -7.723 -4.148 -9.68 1 84.69 102 GLU A N 1
ATOM 770 C CA . GLU A 1 102 ? -7.32 -2.775 -9.961 1 84.69 102 GLU A CA 1
ATOM 771 C C . GLU A 1 102 ? -6.09 -2.381 -9.156 1 84.69 102 GLU A C 1
ATOM 773 O O . GLU A 1 102 ? -5.141 -1.805 -9.695 1 84.69 102 GLU A O 1
ATOM 778 N N . TYR A 1 103 ? -6.09 -2.574 -7.887 1 85.19 103 TYR A N 1
ATOM 779 C CA . TYR A 1 103 ? -4.934 -2.416 -7.008 1 85.19 103 TYR A CA 1
ATOM 780 C C . TYR A 1 103 ? -5.125 -3.199 -5.715 1 85.19 103 TYR A C 1
ATOM 782 O O . TYR A 1 103 ? -6.23 -3.646 -5.41 1 85.19 103 TYR A O 1
ATOM 790 N N . ALA A 1 104 ? -4.004 -3.4 -5.031 1 86.12 104 ALA A N 1
ATOM 791 C CA . ALA A 1 104 ? -4.027 -4.133 -3.766 1 86.12 104 ALA A CA 1
ATOM 792 C C . ALA A 1 104 ? -2.879 -3.697 -2.859 1 86.12 104 ALA A C 1
ATOM 794 O O . ALA A 1 104 ? -1.833 -3.254 -3.34 1 86.12 104 ALA A O 1
ATOM 795 N N . TYR A 1 105 ? -3.104 -3.777 -1.601 1 85.25 105 TYR A N 1
ATOM 796 C CA . TYR A 1 105 ? -2.031 -3.51 -0.647 1 85.25 105 TYR A CA 1
ATOM 797 C C . TYR A 1 105 ? -2.223 -4.32 0.628 1 85.25 105 TYR A C 1
ATOM 799 O O . TYR A 1 105 ? -3.355 -4.594 1.035 1 85.25 105 TYR A O 1
ATOM 807 N N . ALA A 1 106 ? -1.083 -4.668 1.13 1 80.69 106 ALA A N 1
ATOM 808 C CA . ALA A 1 106 ? -1.091 -5.516 2.318 1 80.69 106 ALA A CA 1
ATOM 809 C C . ALA A 1 106 ? -1.139 -4.676 3.592 1 80.69 106 ALA A C 1
ATOM 811 O O . ALA A 1 106 ? -0.691 -3.525 3.602 1 80.69 106 ALA A O 1
ATOM 812 N N . TYR A 1 107 ? -1.771 -5.312 4.52 1 72.75 107 TYR A N 1
ATOM 813 C CA . TYR A 1 107 ? -1.817 -4.758 5.867 1 72.75 107 TYR A CA 1
ATOM 814 C C . TYR A 1 107 ? -1.455 -5.816 6.902 1 72.75 107 TYR A C 1
ATOM 816 O O . TYR A 1 107 ? -1.96 -6.941 6.855 1 72.75 107 TYR A O 1
ATOM 824 N N . SER A 1 108 ? -0.455 -5.426 7.621 1 65 108 SER A N 1
ATOM 825 C CA . SER A 1 108 ? -0.094 -6.336 8.703 1 65 108 SER A CA 1
ATOM 826 C C . SER A 1 108 ? -0.731 -5.91 10.016 1 65 108 SER A C 1
ATOM 828 O O . SER A 1 108 ? -0.389 -4.863 10.57 1 65 108 SER A O 1
ATOM 830 N N . GLY A 1 109 ? -1.7 -6.574 10.359 1 61.81 109 GLY A N 1
ATOM 831 C CA . GLY A 1 109 ? -2.281 -6.359 11.672 1 61.81 109 GLY A CA 1
ATOM 832 C C . GLY A 1 109 ? -1.547 -7.098 12.781 1 61.81 109 GLY A C 1
ATOM 833 O O . GLY A 1 109 ? -0.545 -7.773 12.523 1 61.81 109 GLY A O 1
ATOM 834 N N . LYS A 1 110 ? -1.872 -6.828 13.977 1 57.62 110 LYS A N 1
ATOM 835 C CA . LYS A 1 110 ? -1.29 -7.465 15.148 1 57.62 110 LYS A CA 1
ATOM 836 C C . LYS A 1 110 ? -1.35 -8.984 15.047 1 57.62 110 LYS A C 1
ATOM 838 O O . LYS A 1 110 ? -0.392 -9.68 15.398 1 57.62 110 LYS A O 1
ATOM 843 N N . ASN A 1 111 ? -2.471 -9.461 14.508 1 56.75 111 ASN A N 1
ATOM 844 C CA . ASN A 1 111 ? -2.664 -10.906 14.547 1 56.75 111 ASN A CA 1
ATOM 845 C C . ASN A 1 111 ? -2.727 -11.5 13.148 1 56.75 111 ASN A C 1
ATOM 847 O O . ASN A 1 111 ? -2.49 -12.695 12.969 1 56.75 111 ASN A O 1
ATOM 851 N N . LEU A 1 112 ? -3.16 -10.609 12.234 1 59.06 112 LEU A N 1
ATOM 852 C CA . LEU A 1 112 ? -3.383 -11.172 10.906 1 59.06 112 LEU A CA 1
ATOM 853 C C . LEU A 1 112 ? -2.893 -10.219 9.828 1 59.06 112 LEU A C 1
ATOM 855 O O . LEU A 1 112 ? -3.033 -9 9.953 1 59.06 112 LEU A O 1
ATOM 859 N N . ASN A 1 113 ? -2.361 -10.906 8.891 1 75.5 113 ASN A N 1
ATOM 860 C CA . ASN A 1 113 ? -2.012 -10.156 7.688 1 75.5 113 ASN A CA 1
ATOM 861 C C . ASN A 1 113 ? -3.135 -10.195 6.656 1 75.5 113 ASN A C 1
ATOM 863 O O . ASN A 1 113 ? -3.775 -11.227 6.465 1 75.5 113 ASN A O 1
ATOM 867 N N . TYR A 1 114 ? -3.482 -8.945 6.164 1 81.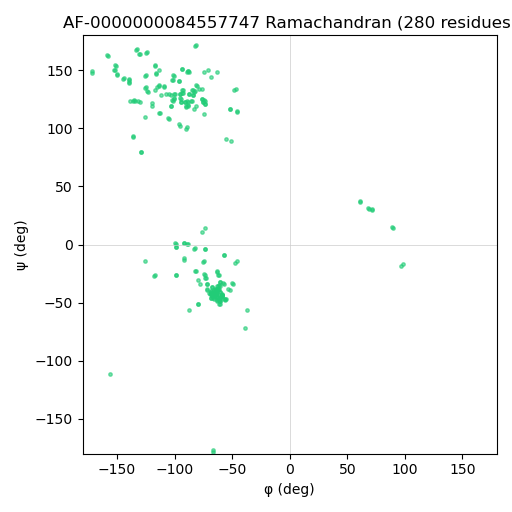38 114 TYR A N 1
ATOM 868 C CA . TYR A 1 114 ? -4.543 -8.812 5.176 1 81.38 114 TYR A CA 1
ATOM 869 C C . TYR A 1 114 ? -4 -8.266 3.861 1 81.38 114 TYR A C 1
ATOM 871 O O . TYR A 1 114 ? -3.021 -7.516 3.854 1 81.38 114 TYR A O 1
ATOM 879 N N . LEU A 1 115 ? -4.711 -8.789 2.9 1 84.81 115 LEU A N 1
ATOM 880 C CA . LEU A 1 115 ? -4.559 -8.156 1.593 1 84.81 115 LEU A CA 1
ATOM 881 C C . LEU A 1 115 ? -5.855 -7.477 1.167 1 84.81 115 LEU A C 1
ATOM 883 O O . LEU A 1 115 ? -6.867 -8.141 0.937 1 84.81 115 LEU A O 1
ATOM 887 N N . PHE A 1 116 ? -5.82 -6.211 1.101 1 89.5 116 PHE A N 1
ATOM 888 C CA . PHE A 1 116 ? -6.957 -5.465 0.576 1 89.5 116 PHE A CA 1
ATOM 889 C C . PHE A 1 116 ? -6.902 -5.395 -0.946 1 89.5 116 PHE A C 1
ATOM 891 O O . PHE A 1 116 ? -5.863 -5.059 -1.519 1 89.5 116 PHE A O 1
ATOM 898 N N . VAL A 1 117 ? -8.055 -5.684 -1.586 1 88.75 117 VAL A N 1
ATOM 899 C CA . VAL A 1 117 ? -8.047 -5.789 -3.041 1 88.75 117 VAL A CA 1
ATOM 900 C C . VAL A 1 117 ? -9.242 -5.035 -3.619 1 88.75 117 VAL A C 1
ATOM 902 O O . VAL A 1 117 ? -10.391 -5.281 -3.229 1 88.75 117 VAL A O 1
ATOM 905 N N . LYS A 1 118 ? -8.906 -4.133 -4.457 1 90.75 118 LYS A N 1
ATOM 906 C CA . LYS A 1 118 ? -9.938 -3.51 -5.277 1 90.75 118 LYS A CA 1
ATOM 907 C C . LYS A 1 118 ? -10.125 -4.266 -6.594 1 90.75 118 LYS A C 1
ATOM 909 O O . LYS A 1 118 ? -9.172 -4.441 -7.352 1 90.75 118 LYS A O 1
ATOM 914 N N . VAL A 1 119 ? -11.305 -4.672 -6.789 1 90 119 VAL A N 1
ATOM 915 C CA . VAL A 1 119 ? -11.602 -5.438 -7.996 1 90 119 VAL A CA 1
ATOM 916 C C . VAL A 1 119 ? -12.734 -4.77 -8.766 1 90 119 VAL A C 1
ATOM 918 O O . VAL A 1 119 ? -13.438 -3.912 -8.227 1 90 119 VAL A O 1
ATOM 921 N N . ASP A 1 120 ? -12.867 -5.18 -9.984 1 89.5 120 ASP A N 1
ATOM 922 C CA . ASP A 1 120 ? -13.875 -4.559 -10.844 1 89.5 120 ASP A CA 1
ATOM 923 C C . ASP A 1 120 ? -15.258 -5.16 -10.586 1 89.5 120 ASP A C 1
ATOM 925 O O . ASP A 1 120 ? -16.281 -4.535 -10.891 1 89.5 120 ASP A O 1
ATOM 929 N N . ASP A 1 121 ? -15.344 -6.344 -10.055 1 94 121 ASP A N 1
ATOM 930 C CA . ASP A 1 121 ? -16.594 -7.023 -9.742 1 94 121 ASP A CA 1
ATOM 931 C C . ASP A 1 121 ? -16.531 -7.688 -8.367 1 94 121 ASP A C 1
ATOM 933 O O . ASP A 1 121 ? -16.172 -8.859 -8.25 1 94 121 ASP A O 1
ATOM 937 N N . ILE A 1 122 ? -16.953 -6.996 -7.41 1 96.06 122 ILE A N 1
ATOM 938 C CA . ILE A 1 122 ? -16.75 -7.395 -6.023 1 96.06 122 ILE A CA 1
ATOM 939 C C . ILE A 1 122 ? -17.641 -8.586 -5.684 1 96.06 122 ILE A C 1
ATOM 941 O O . ILE A 1 122 ? -17.219 -9.5 -4.965 1 96.06 122 ILE A O 1
ATOM 945 N N . ASP A 1 123 ? -18.828 -8.602 -6.176 1 96.81 123 ASP A N 1
ATOM 946 C CA . ASP A 1 123 ? -19.75 -9.703 -5.895 1 96.81 123 ASP A CA 1
ATOM 947 C C . ASP A 1 123 ? -19.203 -11.023 -6.453 1 96.81 123 ASP A C 1
ATOM 949 O O . ASP A 1 123 ? -19.188 -12.039 -5.754 1 96.81 123 ASP A O 1
ATOM 953 N N . LYS A 1 124 ? -18.812 -10.961 -7.641 1 96.56 124 LYS A N 1
ATOM 954 C CA . LYS A 1 124 ? -18.234 -12.148 -8.258 1 96.56 124 LYS A CA 1
ATOM 955 C C . LYS A 1 124 ? -16.953 -12.578 -7.547 1 96.56 124 LYS A C 1
ATOM 957 O O . LYS A 1 124 ? -16.703 -13.766 -7.367 1 96.56 124 LYS A O 1
ATOM 962 N N . ALA A 1 125 ? -16.141 -11.633 -7.215 1 94.88 125 ALA A N 1
ATOM 963 C CA . ALA A 1 125 ? -14.898 -11.914 -6.508 1 94.88 125 ALA A CA 1
ATOM 964 C C . ALA A 1 125 ? -15.164 -12.672 -5.211 1 94.88 125 ALA A C 1
ATOM 966 O O . ALA A 1 125 ? -14.523 -13.688 -4.93 1 94.88 125 ALA A O 1
ATOM 967 N N . ILE A 1 126 ? -16.125 -12.195 -4.434 1 96.88 126 ILE A N 1
ATOM 968 C CA . ILE A 1 126 ? -16.469 -12.82 -3.162 1 96.88 126 ILE A CA 1
ATOM 969 C C . ILE A 1 126 ? -16.906 -14.266 -3.402 1 96.88 126 ILE A C 1
ATOM 971 O O . ILE A 1 126 ? -16.469 -15.18 -2.709 1 96.88 126 ILE A O 1
ATOM 975 N N . LYS A 1 127 ? -17.688 -14.422 -4.359 1 97.19 127 LYS A N 1
ATOM 976 C CA . LYS A 1 127 ? -18.234 -15.742 -4.672 1 97.19 127 LYS A CA 1
ATOM 977 C C . LYS A 1 127 ? -17.109 -16.719 -5.027 1 97.19 127 LYS A C 1
ATOM 979 O O . LYS A 1 127 ? -17.016 -17.797 -4.445 1 97.19 127 LYS A O 1
ATOM 984 N N . VAL A 1 128 ? -16.234 -16.359 -5.922 1 95.88 128 VAL A N 1
ATOM 985 C CA . VAL A 1 128 ? -15.227 -17.281 -6.43 1 95.88 128 VAL A CA 1
ATOM 986 C C . VAL A 1 128 ? -14.18 -17.547 -5.352 1 95.88 128 VAL A C 1
ATOM 988 O O . VAL A 1 128 ? -13.633 -18.656 -5.27 1 95.88 128 VAL A O 1
ATOM 991 N N . LEU A 1 129 ? -13.859 -16.609 -4.543 1 94.75 129 LEU A N 1
ATOM 992 C CA . LEU A 1 129 ? -12.891 -16.812 -3.469 1 94.75 129 LEU A CA 1
ATOM 993 C C . LEU A 1 129 ? -13.445 -17.75 -2.404 1 94.75 129 LEU A C 1
ATOM 995 O O . LEU A 1 129 ? -12.727 -18.609 -1.891 1 94.75 129 LEU A O 1
ATOM 999 N N . LYS A 1 130 ? -14.703 -17.562 -2.129 1 95.81 130 LYS A N 1
ATOM 1000 C CA . LYS A 1 130 ? -15.336 -18.469 -1.178 1 95.81 130 LYS A CA 1
ATOM 1001 C C . LYS A 1 130 ? -15.359 -19.906 -1.71 1 95.81 130 LYS A C 1
ATOM 1003 O O . LYS A 1 130 ? -15.086 -20.859 -0.97 1 95.81 130 LYS A O 1
ATOM 1008 N N . GLU A 1 131 ? -15.664 -20.031 -2.92 1 96.19 131 GLU A N 1
ATOM 1009 C CA . GLU A 1 131 ? -15.688 -21.344 -3.551 1 96.19 131 GLU A CA 1
ATOM 1010 C C . GLU A 1 131 ? -14.305 -22 -3.506 1 96.19 131 GLU A C 1
ATOM 1012 O O . GLU A 1 131 ? -14.195 -23.234 -3.383 1 96.19 131 GLU A O 1
ATOM 1017 N N . ALA A 1 132 ? -13.305 -21.203 -3.633 1 93.31 132 ALA A N 1
ATOM 1018 C CA . ALA A 1 132 ? -11.93 -21.688 -3.594 1 93.31 132 ALA A CA 1
ATOM 1019 C C . ALA A 1 132 ? -11.445 -21.859 -2.156 1 93.31 132 ALA A C 1
ATOM 1021 O O . ALA A 1 132 ? -10.273 -22.156 -1.918 1 93.31 132 ALA A O 1
ATOM 1022 N N . LYS A 1 133 ? -12.266 -21.5 -1.136 1 93.19 133 LYS A N 1
ATOM 1023 C CA . LYS A 1 133 ? -12.008 -21.672 0.291 1 93.19 133 LYS A CA 1
ATOM 1024 C C . LYS A 1 133 ? -10.922 -20.703 0.77 1 93.19 133 LYS A C 1
ATOM 1026 O O . LYS A 1 133 ? -10.094 -21.062 1.613 1 93.19 133 LYS A O 1
ATOM 1031 N N . ILE A 1 134 ? -10.914 -19.625 0.09 1 91 134 ILE A N 1
ATOM 1032 C CA . ILE A 1 134 ? -10.031 -18.562 0.544 1 91 134 ILE A CA 1
ATOM 1033 C C . ILE A 1 134 ? -10.75 -17.703 1.579 1 91 134 ILE A C 1
ATOM 1035 O O . ILE A 1 134 ? -11.875 -17.234 1.339 1 91 134 ILE A O 1
ATOM 1039 N N . ARG A 1 135 ? -10.133 -17.5 2.648 1 91.75 135 ARG A N 1
ATOM 1040 C CA . ARG A 1 135 ? -10.766 -16.766 3.75 1 91.75 135 ARG A CA 1
ATOM 1041 C C . ARG A 1 135 ? -10.859 -15.281 3.445 1 91.75 135 ARG A C 1
ATOM 1043 O O . ARG A 1 135 ? -9.844 -14.625 3.195 1 91.75 135 ARG A O 1
ATOM 1050 N N . LEU A 1 136 ? -12.039 -14.805 3.498 1 93.38 136 LEU A N 1
ATOM 1051 C CA . LEU A 1 136 ? -12.297 -13.375 3.373 1 93.38 136 LEU A CA 1
ATOM 1052 C C . LEU A 1 136 ? -12.555 -12.75 4.738 1 93.38 136 LEU A C 1
ATOM 1054 O O . LEU A 1 136 ? -13.211 -13.352 5.59 1 93.38 136 LEU A O 1
ATOM 1058 N N . ILE A 1 137 ? -12.055 -11.602 4.898 1 91.12 137 ILE A N 1
ATOM 1059 C CA . ILE A 1 137 ? -12.219 -10.867 6.148 1 91.12 137 ILE A CA 1
ATOM 1060 C C . ILE A 1 137 ? -13.594 -10.188 6.176 1 91.12 137 ILE A C 1
ATOM 1062 O O . ILE A 1 137 ? -14.023 -9.617 5.172 1 91.12 137 ILE A O 1
ATOM 1066 N N . LYS A 1 138 ? -14.203 -10.312 7.359 1 92 138 LYS A N 1
ATOM 1067 C CA . LYS A 1 138 ? -15.484 -9.641 7.539 1 92 138 LYS A CA 1
ATOM 1068 C C . LYS A 1 138 ? -15.289 -8.203 8.023 1 92 138 LYS A C 1
ATOM 1070 O O . LYS A 1 138 ? -14.312 -7.906 8.711 1 92 138 LYS A O 1
ATOM 1075 N N . ARG A 1 139 ? -16.172 -7.375 7.629 1 88.12 139 ARG A N 1
ATOM 1076 C CA . ARG A 1 139 ? -16.141 -5.977 8.039 1 88.12 139 ARG A CA 1
ATOM 1077 C C . ARG A 1 139 ? -15.969 -5.848 9.547 1 88.12 139 ARG A C 1
ATOM 1079 O O . ARG A 1 139 ? -15.258 -4.965 10.031 1 88.12 139 ARG A O 1
ATOM 1086 N N . SER A 1 140 ? -16.531 -6.762 10.305 1 87.69 140 SER A N 1
ATOM 1087 C CA . SER A 1 140 ? -16.516 -6.73 11.766 1 87.69 140 SER A CA 1
ATOM 1088 C C . SER A 1 140 ? -15.141 -7.105 12.312 1 87.69 140 SER A C 1
ATOM 1090 O O . SER A 1 140 ? -14.844 -6.875 13.484 1 87.69 140 SER A O 1
ATOM 1092 N N . GLU A 1 141 ? -14.305 -7.664 11.445 1 85 141 GLU A N 1
ATOM 1093 C CA . GLU A 1 141 ? -12.984 -8.117 11.875 1 85 141 GLU A CA 1
ATOM 1094 C C . GLU A 1 141 ? -11.938 -7.023 11.688 1 85 141 GLU A C 1
ATOM 1096 O O . GLU A 1 141 ? -10.781 -7.188 12.086 1 85 141 GLU A O 1
ATOM 1101 N N . ILE A 1 142 ? -12.328 -5.973 10.961 1 80.56 142 ILE A N 1
ATOM 1102 C CA . ILE A 1 142 ? -11.422 -4.848 10.75 1 80.56 142 ILE A CA 1
ATOM 1103 C C . ILE A 1 142 ? -11.352 -4 12.023 1 80.56 142 ILE A C 1
ATOM 1105 O O . ILE A 1 142 ? -12.383 -3.664 12.609 1 80.56 142 ILE A O 1
ATOM 1109 N N . MET B 1 1 ? 29.594 5.492 0.704 1 42.34 1 MET B N 1
ATOM 1110 C CA . MET B 1 1 ? 28.953 4.527 1.6 1 42.34 1 MET B CA 1
ATOM 1111 C C . MET B 1 1 ? 27.438 4.605 1.51 1 42.34 1 MET B C 1
ATOM 1113 O O . MET B 1 1 ? 26.875 5.699 1.483 1 42.34 1 MET B O 1
ATOM 1117 N N . GLU B 1 2 ? 26.672 3.461 0.944 1 65 2 GLU B N 1
ATOM 1118 C CA . GLU B 1 2 ? 25.219 3.523 0.719 1 65 2 GLU B CA 1
ATOM 1119 C C . GLU B 1 2 ? 24.484 3.98 1.977 1 65 2 GLU B C 1
ATOM 1121 O O . GLU B 1 2 ? 24.844 3.58 3.088 1 65 2 GLU B O 1
ATOM 1126 N N . ASN B 1 3 ? 23.797 5.117 1.978 1 85.88 3 ASN B N 1
ATOM 1127 C CA . ASN B 1 3 ? 23.016 5.656 3.09 1 85.88 3 ASN B CA 1
ATOM 1128 C C . ASN B 1 3 ? 22.141 4.586 3.727 1 85.88 3 ASN B C 1
ATOM 1130 O O . ASN B 1 3 ? 21.359 3.922 3.037 1 85.88 3 ASN B O 1
ATOM 1134 N N . GLU B 1 4 ? 22.5 4.281 5.039 1 92.56 4 GLU B N 1
ATOM 1135 C CA . GLU B 1 4 ? 21.844 3.211 5.781 1 92.56 4 GLU B CA 1
ATOM 1136 C C . GLU B 1 4 ? 20.328 3.439 5.855 1 92.56 4 GLU B C 1
ATOM 1138 O O . GLU B 1 4 ? 19.578 2.533 6.219 1 92.56 4 GLU B O 1
ATOM 1143 N N . ASN B 1 5 ? 19.906 4.598 5.434 1 95.19 5 ASN B N 1
ATOM 1144 C CA . ASN B 1 5 ? 18.484 4.914 5.512 1 95.19 5 ASN B CA 1
ATOM 1145 C C . ASN B 1 5 ? 17.781 4.695 4.176 1 95.19 5 ASN B C 1
ATOM 1147 O O . ASN B 1 5 ? 16.562 4.867 4.066 1 95.19 5 ASN B O 1
ATOM 1151 N N . ILE B 1 6 ? 18.547 4.328 3.236 1 95.38 6 ILE B N 1
ATOM 1152 C CA . ILE B 1 6 ? 17.953 4.012 1.94 1 95.38 6 ILE B CA 1
ATOM 1153 C C . ILE B 1 6 ? 17.547 2.543 1.903 1 95.38 6 ILE B C 1
ATOM 1155 O O . ILE B 1 6 ? 18.375 1.654 2.111 1 95.38 6 ILE B O 1
ATOM 1159 N N . ILE B 1 7 ? 16.281 2.352 1.702 1 93.94 7 ILE B N 1
ATOM 1160 C CA . ILE B 1 7 ? 15.68 1.023 1.618 1 93.94 7 ILE B CA 1
ATOM 1161 C C . ILE B 1 7 ? 15.438 0.659 0.155 1 93.94 7 ILE B C 1
ATOM 1163 O O . ILE B 1 7 ? 15.078 1.519 -0.654 1 93.94 7 ILE B O 1
ATOM 1167 N N . THR B 1 8 ? 15.594 -0.612 -0.11 1 95.31 8 THR B N 1
ATOM 1168 C CA . THR B 1 8 ? 15.414 -1.057 -1.488 1 95.31 8 THR B CA 1
ATOM 1169 C C . THR B 1 8 ? 14.062 -1.742 -1.669 1 95.31 8 THR B C 1
ATOM 1171 O O . THR B 1 8 ? 13.75 -2.695 -0.954 1 95.31 8 THR B O 1
ATOM 1174 N N . GLN B 1 9 ? 13.305 -1.138 -2.527 1 93.75 9 GLN B N 1
ATOM 1175 C CA . GLN B 1 9 ? 12.07 -1.769 -2.977 1 93.75 9 GLN B CA 1
ATOM 1176 C C . GLN B 1 9 ? 12.273 -2.506 -4.297 1 93.75 9 GLN B C 1
ATOM 1178 O O . GLN B 1 9 ? 12.953 -2.004 -5.195 1 93.75 9 GLN B O 1
ATOM 1183 N N . LEU B 1 10 ? 11.641 -3.678 -4.41 1 93.19 10 LEU B N 1
ATOM 1184 C CA . LEU B 1 10 ? 11.609 -4.383 -5.688 1 93.19 10 LEU B CA 1
ATOM 1185 C C . LEU B 1 10 ? 10.281 -4.16 -6.398 1 93.19 10 LEU B C 1
ATOM 1187 O O . LEU B 1 10 ? 9.219 -4.32 -5.801 1 93.19 10 LEU B O 1
ATOM 1191 N N . SER B 1 11 ? 10.391 -3.711 -7.609 1 91.56 11 SER B N 1
ATOM 1192 C CA . SER B 1 11 ? 9.227 -3.592 -8.484 1 91.56 11 SER B CA 1
ATOM 1193 C C . SER B 1 11 ? 9.227 -4.688 -9.547 1 91.56 11 SER B C 1
ATOM 1195 O O . SER B 1 11 ? 10.047 -4.672 -10.469 1 91.56 11 SER B O 1
ATOM 1197 N N . ILE B 1 12 ? 8.328 -5.582 -9.359 1 88.81 12 ILE B N 1
ATOM 1198 C CA . ILE B 1 12 ? 8.242 -6.727 -10.258 1 88.81 12 ILE B CA 1
ATOM 1199 C C . ILE B 1 12 ? 7.098 -6.523 -11.242 1 88.81 12 ILE B C 1
ATOM 1201 O O . ILE B 1 12 ? 5.953 -6.293 -10.844 1 88.81 12 ILE B O 1
ATOM 1205 N N . PHE B 1 13 ? 7.453 -6.594 -12.484 1 86.25 13 PHE B N 1
ATOM 1206 C CA . PHE B 1 13 ? 6.426 -6.43 -13.508 1 86.25 13 PHE B CA 1
ATOM 1207 C C . PHE B 1 13 ? 5.582 -7.688 -13.641 1 86.25 13 PHE B C 1
ATOM 1209 O O . PHE B 1 13 ? 6.117 -8.789 -13.789 1 86.25 13 PHE B O 1
ATOM 1216 N N . VAL B 1 14 ? 4.25 -7.402 -13.5 1 77.88 14 VAL B N 1
ATOM 1217 C CA . VAL B 1 14 ? 3.33 -8.531 -13.547 1 77.88 14 VAL B CA 1
ATOM 1218 C C . VAL B 1 14 ? 2.352 -8.352 -14.711 1 77.88 14 VAL B C 1
ATOM 1220 O O . VAL B 1 14 ? 1.82 -7.262 -14.922 1 77.88 14 VAL B O 1
ATOM 1223 N N . SER B 1 15 ? 2.328 -9.289 -15.602 1 71.69 15 SER B N 1
ATOM 1224 C CA . SER B 1 15 ? 1.311 -9.234 -16.641 1 71.69 15 SER B CA 1
ATOM 1225 C C . SER B 1 15 ? -0.061 -9.617 -16.094 1 71.69 15 SER B C 1
ATOM 1227 O O . SER B 1 15 ? -0.161 -10.336 -15.102 1 71.69 15 SER B O 1
ATOM 1229 N N . ASN B 1 16 ? -1.04 -9.055 -16.625 1 64.12 16 ASN B N 1
ATOM 1230 C CA . ASN B 1 16 ? -2.408 -9.312 -16.188 1 64.12 16 ASN B CA 1
ATOM 1231 C C . ASN B 1 16 ? -2.896 -10.68 -16.641 1 64.12 16 ASN B C 1
ATOM 1233 O O . ASN B 1 16 ? -4.094 -10.969 -16.578 1 64.12 16 ASN B O 1
ATOM 1237 N N . GLU B 1 17 ? -2.023 -11.43 -17.031 1 68.69 17 GLU B N 1
ATOM 1238 C CA . GLU B 1 17 ? -2.443 -12.766 -17.438 1 68.69 17 GLU B CA 1
ATOM 1239 C C . GLU B 1 17 ? -2.664 -13.664 -16.219 1 68.69 17 GLU B C 1
ATOM 1241 O O . GLU B 1 17 ? -1.909 -13.602 -15.25 1 68.69 17 GLU B O 1
ATOM 1246 N N . PRO B 1 18 ? -3.855 -14.352 -16.328 1 66.44 18 PRO B N 1
ATOM 1247 C CA . PRO B 1 18 ? -4.07 -15.32 -15.258 1 66.44 18 PRO B CA 1
ATOM 1248 C C . PRO B 1 18 ? -2.842 -16.188 -14.992 1 66.44 18 PRO B C 1
ATOM 1250 O O . PRO B 1 18 ? -2.166 -16.609 -15.938 1 66.44 18 PRO B O 1
ATOM 1253 N N . GLY B 1 19 ? -2.428 -16.406 -13.742 1 70.06 19 GLY B N 1
ATOM 1254 C CA . GLY B 1 19 ? -1.336 -17.281 -13.367 1 70.06 19 GLY B CA 1
ATOM 1255 C C . GLY B 1 19 ? -0.021 -16.562 -13.164 1 70.06 19 GLY B C 1
ATOM 1256 O O . GLY B 1 19 ? 0.904 -17.094 -12.555 1 70.06 19 GLY B O 1
ATOM 1257 N N . ARG B 1 20 ? 0.064 -15.352 -13.711 1 72.69 20 ARG B N 1
ATOM 1258 C CA . ARG B 1 20 ? 1.343 -14.648 -13.625 1 72.69 20 ARG B CA 1
ATOM 1259 C C . ARG B 1 20 ? 1.633 -14.219 -12.188 1 72.69 20 ARG B C 1
ATOM 1261 O O . ARG B 1 20 ? 2.775 -14.297 -11.734 1 72.69 20 ARG B O 1
ATOM 1268 N N . LEU B 1 21 ? 0.66 -13.742 -11.539 1 69.56 21 LEU B N 1
ATOM 1269 C CA . LEU B 1 21 ? 0.881 -13.391 -10.133 1 69.56 21 LEU B CA 1
ATOM 1270 C C . LEU B 1 21 ? 1.257 -14.625 -9.32 1 69.56 21 LEU B C 1
ATOM 1272 O O . LEU B 1 21 ? 2.111 -14.555 -8.438 1 69.56 21 LEU B O 1
ATOM 1276 N N . ALA B 1 22 ? 0.579 -15.703 -9.711 1 70.44 22 ALA B N 1
ATOM 1277 C CA . ALA B 1 22 ? 0.907 -16.953 -9.047 1 70.44 22 ALA B CA 1
ATOM 1278 C C . ALA B 1 22 ? 2.355 -17.359 -9.305 1 70.44 22 ALA B C 1
ATOM 1280 O O . ALA B 1 22 ? 3.029 -17.891 -8.422 1 70.44 22 ALA B O 1
ATOM 1281 N N . ALA B 1 23 ? 2.799 -17.062 -10.484 1 76 23 ALA B N 1
ATOM 1282 C CA . ALA B 1 23 ? 4.18 -17.375 -10.844 1 76 23 ALA B CA 1
ATOM 1283 C C . ALA B 1 23 ? 5.164 -16.594 -9.984 1 76 23 ALA B C 1
ATOM 1285 O O . ALA B 1 23 ? 6.168 -17.141 -9.523 1 76 23 ALA B O 1
ATOM 1286 N N . ILE B 1 24 ? 4.867 -15.391 -9.703 1 77.12 24 ILE B N 1
ATOM 1287 C CA . ILE B 1 24 ? 5.73 -14.555 -8.875 1 77.12 24 ILE B CA 1
ATOM 1288 C C . ILE B 1 24 ? 5.754 -15.086 -7.445 1 77.12 24 ILE B C 1
ATOM 1290 O O . ILE B 1 24 ? 6.82 -15.18 -6.832 1 77.12 24 ILE B O 1
ATOM 1294 N N . ALA B 1 25 ? 4.602 -15.406 -7.016 1 73.94 25 ALA B N 1
ATOM 1295 C CA . ALA B 1 25 ? 4.523 -15.961 -5.664 1 73.94 25 ALA B CA 1
ATOM 1296 C C . ALA B 1 25 ? 5.375 -17.219 -5.543 1 73.94 25 ALA B C 1
ATOM 1298 O O . ALA B 1 25 ? 6.059 -17.422 -4.535 1 73.94 25 ALA B O 1
ATOM 1299 N N . SER B 1 26 ? 5.238 -18 -6.547 1 77.19 26 SER B N 1
ATOM 1300 C CA . SER B 1 26 ? 6.016 -19.234 -6.555 1 77.19 26 SER B CA 1
ATOM 1301 C C . SER B 1 26 ? 7.512 -18.953 -6.523 1 77.19 26 SER B C 1
ATOM 1303 O O . SER B 1 26 ? 8.258 -19.594 -5.777 1 77.19 26 SER B O 1
ATOM 1305 N N . VAL B 1 27 ? 7.887 -18 -7.242 1 81.19 27 VAL B N 1
ATOM 1306 C CA . VAL B 1 27 ? 9.297 -17.641 -7.293 1 81.19 27 VAL B CA 1
ATOM 1307 C C . VAL B 1 27 ? 9.75 -17.125 -5.93 1 81.19 27 VAL B C 1
ATOM 1309 O O . VAL B 1 27 ? 10.797 -17.531 -5.418 1 81.19 27 VAL B O 1
ATOM 1312 N N . LEU B 1 28 ? 8.977 -16.328 -5.352 1 78.38 28 LEU B N 1
ATOM 1313 C CA . LEU B 1 28 ? 9.32 -15.781 -4.039 1 78.38 28 LEU B CA 1
ATOM 1314 C C . LEU B 1 28 ? 9.352 -16.891 -2.988 1 78.38 28 LEU B C 1
ATOM 1316 O O . LEU B 1 28 ? 10.219 -16.891 -2.115 1 78.38 28 LEU B O 1
ATOM 1320 N N . GLY B 1 29 ? 8.445 -17.75 -3.121 1 78.38 29 GLY B N 1
ATOM 1321 C CA . GLY B 1 29 ? 8.391 -18.891 -2.223 1 78.38 29 GLY B CA 1
ATOM 1322 C C . GLY B 1 29 ? 9.547 -19.859 -2.42 1 78.38 29 GLY B C 1
ATOM 1323 O O . GLY B 1 29 ? 10.164 -20.312 -1.449 1 78.38 29 GLY B O 1
ATOM 1324 N N . ASP B 1 30 ? 9.797 -20.156 -3.629 1 81.06 30 ASP B N 1
ATOM 1325 C CA . ASP B 1 30 ? 10.844 -21.109 -3.971 1 81.06 30 ASP B CA 1
ATOM 1326 C C . ASP B 1 30 ? 12.195 -20.656 -3.418 1 81.06 30 ASP B C 1
ATOM 1328 O O . ASP B 1 30 ? 12.984 -21.484 -2.959 1 81.06 30 ASP B O 1
ATOM 1332 N N . PHE B 1 31 ? 12.336 -19.422 -3.4 1 83.62 31 PHE B N 1
ATOM 1333 C CA . PHE B 1 31 ? 13.633 -18.891 -2.994 1 83.62 31 PHE B CA 1
ATOM 1334 C C . PHE B 1 31 ? 13.609 -18.453 -1.535 1 83.62 31 PHE B C 1
ATOM 1336 O O . PHE B 1 31 ? 14.578 -17.891 -1.033 1 83.62 31 PHE B O 1
ATOM 1343 N N . LYS B 1 32 ? 12.453 -18.625 -0.875 1 81.44 32 LYS B N 1
ATOM 1344 C CA . LYS B 1 32 ? 12.289 -18.312 0.542 1 81.44 32 LYS B CA 1
ATOM 1345 C C . LYS B 1 32 ? 12.547 -16.828 0.813 1 81.44 32 LYS B C 1
ATOM 1347 O O . LYS B 1 32 ? 13.266 -16.484 1.754 1 81.44 32 LYS B O 1
ATOM 1352 N N . ILE B 1 33 ? 12.109 -16.062 -0.141 1 81.75 33 ILE B N 1
ATOM 1353 C CA . ILE B 1 33 ? 12.188 -14.617 0.026 1 81.75 33 ILE B CA 1
ATOM 1354 C C . ILE B 1 33 ? 11.109 -14.148 0.998 1 81.75 33 ILE B C 1
ATOM 1356 O O . ILE B 1 33 ? 9.922 -14.398 0.785 1 81.75 33 ILE B O 1
ATOM 1360 N N . ASN B 1 34 ? 11.562 -13.492 2.062 1 77.88 34 ASN B N 1
ATOM 1361 C CA . ASN B 1 34 ? 10.633 -12.977 3.059 1 77.88 34 ASN B CA 1
ATOM 1362 C C . ASN B 1 34 ? 10.102 -11.602 2.666 1 77.88 34 ASN B C 1
ATOM 1364 O O . ASN B 1 34 ? 10.875 -10.648 2.516 1 77.88 34 ASN B O 1
ATOM 1368 N N . ILE B 1 35 ? 8.758 -11.516 2.598 1 78.75 35 ILE B N 1
ATOM 1369 C CA . ILE B 1 35 ? 8.125 -10.266 2.209 1 78.75 35 ILE B CA 1
ATOM 1370 C C . ILE B 1 35 ? 7.727 -9.477 3.459 1 78.75 35 ILE B C 1
ATOM 1372 O O . ILE B 1 35 ? 7.105 -10.023 4.371 1 78.75 35 ILE B O 1
ATOM 1376 N N . LYS B 1 36 ? 8.094 -8.266 3.52 1 75.69 36 LYS B N 1
ATOM 1377 C CA . LYS B 1 36 ? 7.754 -7.375 4.629 1 75.69 36 LYS B CA 1
ATOM 1378 C C . LYS B 1 36 ? 6.562 -6.492 4.277 1 75.69 36 LYS B C 1
ATOM 1380 O O . LYS B 1 36 ? 5.824 -6.055 5.164 1 75.69 36 LYS B O 1
ATOM 1385 N N . GLY B 1 37 ? 6.406 -6.273 3.041 1 74.38 37 GLY B N 1
ATOM 1386 C CA . GLY B 1 37 ? 5.324 -5.438 2.545 1 74.38 37 GLY B CA 1
ATOM 1387 C C . GLY B 1 37 ? 5.191 -5.469 1.034 1 74.38 37 GLY B C 1
ATOM 1388 O O . GLY B 1 37 ? 6.16 -5.738 0.325 1 74.38 37 GLY B O 1
ATOM 1389 N N . PHE B 1 38 ? 4.031 -5.316 0.625 1 78.69 38 PHE B N 1
ATOM 1390 C CA . PHE B 1 38 ? 3.889 -5.211 -0.823 1 78.69 38 PHE B CA 1
ATOM 1391 C C . PHE B 1 38 ? 2.662 -4.383 -1.188 1 78.69 38 PHE B C 1
ATOM 1393 O O . PHE B 1 38 ? 1.738 -4.246 -0.384 1 78.69 38 PHE B O 1
ATOM 1400 N N . ASN B 1 39 ? 2.732 -3.846 -2.268 1 78.88 39 ASN B N 1
ATOM 1401 C CA . ASN B 1 39 ? 1.688 -3.051 -2.906 1 78.88 39 ASN B CA 1
ATOM 1402 C C . ASN B 1 39 ? 1.579 -3.363 -4.395 1 78.88 39 ASN B C 1
ATOM 1404 O O . ASN B 1 39 ? 2.594 -3.508 -5.078 1 78.88 39 ASN B O 1
ATOM 1408 N N . LEU B 1 40 ? 0.376 -3.76 -4.785 1 77.31 40 LEU B N 1
ATOM 1409 C CA . LEU B 1 40 ? 0.121 -3.885 -6.219 1 77.31 40 LEU B CA 1
ATOM 1410 C C . LEU B 1 40 ? -0.393 -2.57 -6.797 1 77.31 40 LEU B C 1
ATOM 1412 O O . LEU B 1 40 ? -1.518 -2.158 -6.504 1 77.31 40 LEU B O 1
ATOM 1416 N N . ALA B 1 41 ? 0.472 -1.812 -7.453 1 71.06 41 ALA B N 1
ATOM 1417 C CA . ALA B 1 41 ? 0.162 -0.501 -8.016 1 71.06 41 ALA B CA 1
ATOM 1418 C C . ALA B 1 41 ? -0.803 -0.623 -9.195 1 71.06 41 ALA B C 1
ATOM 1420 O O . ALA B 1 41 ? -0.829 -1.647 -9.875 1 71.06 41 ALA B O 1
ATOM 1421 N N . GLU B 1 42 ? -1.811 0.448 -9.352 1 61.34 42 GLU B N 1
ATOM 1422 C CA . GLU B 1 42 ? -2.891 0.544 -10.328 1 61.34 42 GLU B CA 1
ATOM 1423 C C . GLU B 1 42 ? -2.355 0.447 -11.75 1 61.34 42 GLU B C 1
ATOM 1425 O O . GLU B 1 42 ? -1.398 1.137 -12.109 1 61.34 42 GLU B O 1
ATOM 1430 N N . SER B 1 43 ? -2.229 -0.776 -12.461 1 54.47 43 SER B N 1
ATOM 1431 C CA . SER B 1 43 ? -2.027 -0.647 -13.898 1 54.47 43 SER B CA 1
ATOM 1432 C C . SER B 1 43 ? -3.18 -1.276 -14.68 1 54.47 43 SER B C 1
ATOM 1434 O O . SER B 1 43 ? -3.9 -2.125 -14.148 1 54.47 43 SER B O 1
ATOM 1436 N N . SER B 1 44 ? -3.807 -0.563 -15.789 1 50.28 44 SER B N 1
ATOM 1437 C CA . SER B 1 44 ? -4.785 -1.171 -16.688 1 50.28 44 SER B CA 1
ATOM 1438 C C . SER B 1 44 ? -4.41 -2.611 -17.016 1 50.28 44 SER B C 1
ATOM 1440 O O . SER B 1 44 ? -5.246 -3.512 -16.938 1 50.28 44 SER B O 1
ATOM 1442 N N . GLU B 1 45 ? -3.41 -2.869 -17.781 1 47.75 45 GLU B N 1
ATOM 1443 C CA . GLU B 1 45 ? -3.115 -4.16 -18.406 1 47.75 45 GLU B CA 1
ATOM 1444 C C . GLU B 1 45 ? -2.279 -5.035 -17.469 1 47.75 45 GLU B C 1
ATOM 1446 O O . GLU B 1 45 ? -2.406 -6.262 -17.484 1 47.75 45 GLU B O 1
ATOM 1451 N N . PHE B 1 46 ? -1.051 -4.676 -16.922 1 52.72 46 PHE B N 1
ATOM 1452 C CA . PHE B 1 46 ? -0.166 -5.359 -15.984 1 52.72 46 PHE B CA 1
ATOM 1453 C C . PHE B 1 46 ? -0.092 -4.605 -14.664 1 52.72 46 PHE B C 1
ATOM 1455 O O . PHE B 1 46 ? -0.279 -3.387 -14.625 1 52.72 46 PHE B O 1
ATOM 1462 N N . GLY B 1 47 ? 0.108 -5.125 -13.602 1 71.62 47 GLY B N 1
ATOM 1463 C CA . GLY B 1 47 ? 0.348 -4.328 -12.406 1 71.62 47 GLY B CA 1
ATOM 1464 C C . GLY B 1 47 ? 1.756 -4.477 -11.867 1 71.62 47 GLY B C 1
ATOM 1465 O O . GLY B 1 47 ? 2.592 -5.156 -12.469 1 71.62 47 GLY B O 1
ATOM 1466 N N . ILE B 1 48 ? 2.424 -3.562 -11.477 1 81.38 48 ILE B N 1
ATOM 1467 C CA . ILE B 1 48 ? 3.709 -3.535 -10.781 1 81.38 48 ILE B CA 1
ATOM 1468 C C . ILE B 1 48 ? 3.52 -3.949 -9.328 1 81.38 48 ILE B C 1
ATOM 1470 O O . ILE B 1 48 ? 2.76 -3.314 -8.586 1 81.38 48 ILE B O 1
ATOM 1474 N N . LEU B 1 49 ? 4.133 -5.199 -9.078 1 84.69 49 LEU B N 1
ATOM 1475 C CA . LEU B 1 49 ? 4.184 -5.602 -7.676 1 84.69 49 LEU B CA 1
ATOM 1476 C C . LEU B 1 49 ? 5.379 -4.977 -6.973 1 84.69 49 LEU B C 1
ATOM 1478 O O . LEU B 1 49 ? 6.527 -5.227 -7.348 1 84.69 49 LEU B O 1
ATOM 1482 N N . ARG B 1 50 ? 5.074 -4.211 -6.074 1 87 50 ARG B N 1
ATOM 1483 C CA . ARG B 1 50 ? 6.117 -3.592 -5.266 1 87 50 ARG B CA 1
ATOM 1484 C C . ARG B 1 50 ? 6.234 -4.273 -3.906 1 87 50 ARG B C 1
ATOM 1486 O O . ARG B 1 50 ? 5.234 -4.449 -3.203 1 87 50 ARG B O 1
ATOM 1493 N N . THR B 1 51 ? 7.469 -4.648 -3.566 1 86.88 51 THR B N 1
ATOM 1494 C CA . THR B 1 51 ? 7.633 -5.383 -2.318 1 86.88 51 THR B CA 1
ATOM 1495 C C . THR B 1 51 ? 8.938 -5.004 -1.632 1 86.88 51 THR B C 1
ATOM 1497 O O . THR B 1 51 ? 9.93 -4.688 -2.299 1 86.88 51 THR B O 1
ATOM 1500 N N . ILE B 1 52 ? 8.836 -4.965 -0.37 1 88.94 52 ILE B N 1
ATOM 1501 C CA . ILE B 1 52 ? 10.023 -4.859 0.469 1 88.94 52 ILE B CA 1
ATOM 1502 C C . ILE B 1 52 ? 10.383 -6.234 1.027 1 88.94 52 ILE B C 1
ATOM 1504 O O . ILE B 1 52 ? 9.523 -6.938 1.567 1 88.94 52 ILE B O 1
ATOM 1508 N N . VAL B 1 53 ? 11.688 -6.59 0.853 1 87.5 53 VAL B N 1
ATOM 1509 C CA . VAL B 1 53 ? 12.109 -7.91 1.305 1 87.5 53 VAL B CA 1
ATOM 1510 C C . VAL B 1 53 ? 13.375 -7.785 2.158 1 87.5 53 VAL B C 1
ATOM 1512 O O . VAL B 1 53 ? 14.031 -6.742 2.15 1 87.5 53 VAL B O 1
ATOM 1515 N N . ASP B 1 54 ? 13.695 -8.812 2.904 1 85 54 ASP B N 1
ATOM 1516 C CA . ASP B 1 54 ? 14.828 -8.781 3.824 1 85 54 ASP B CA 1
ATOM 1517 C C . ASP B 1 54 ? 16.156 -8.844 3.066 1 85 54 ASP B C 1
ATOM 1519 O O . ASP B 1 54 ? 17.172 -8.312 3.533 1 85 54 ASP B O 1
ATOM 1523 N N . GLU B 1 55 ? 16.234 -9.461 1.896 1 90.19 55 GLU B N 1
ATOM 1524 C CA . GLU B 1 55 ? 17.438 -9.57 1.078 1 90.19 55 GLU B CA 1
ATOM 1525 C C . GLU B 1 55 ? 17.172 -9.141 -0.36 1 90.19 55 GLU B C 1
ATOM 1527 O O . GLU B 1 55 ? 17.156 -9.969 -1.27 1 90.19 55 GLU B O 1
ATOM 1532 N N . PRO B 1 56 ? 17.172 -7.867 -0.523 1 93.5 56 PRO B N 1
ATOM 1533 C CA . PRO B 1 56 ? 16.719 -7.383 -1.828 1 93.5 56 PRO B CA 1
ATOM 1534 C C . PRO B 1 56 ? 17.672 -7.75 -2.961 1 93.5 56 PRO B C 1
ATOM 1536 O O . PRO B 1 56 ? 17.234 -8.039 -4.074 1 93.5 56 PRO B O 1
ATOM 1539 N N . ASP B 1 57 ? 18.953 -7.738 -2.697 1 94.44 57 ASP B N 1
ATOM 1540 C CA . ASP B 1 57 ? 19.906 -8.062 -3.752 1 94.44 57 ASP B CA 1
ATOM 1541 C C . ASP B 1 57 ? 19.781 -9.523 -4.184 1 94.44 57 ASP B C 1
ATOM 1543 O O . ASP B 1 57 ? 19.75 -9.82 -5.375 1 94.44 57 ASP B O 1
ATOM 1547 N N . ARG B 1 58 ? 19.703 -10.344 -3.23 1 93.19 58 ARG B N 1
ATOM 1548 C CA . ARG B 1 58 ? 19.516 -11.766 -3.525 1 93.19 58 ARG B CA 1
ATOM 1549 C C . ARG B 1 58 ? 18.203 -12 -4.258 1 93.19 58 ARG B C 1
ATOM 1551 O O . ARG B 1 58 ? 18.172 -12.711 -5.27 1 93.19 58 ARG B O 1
ATOM 1558 N N . ALA B 1 59 ? 17.188 -11.43 -3.744 1 92.31 59 ALA B N 1
ATOM 1559 C CA . ALA B 1 59 ? 15.867 -11.586 -4.359 1 92.31 59 ALA B CA 1
ATOM 1560 C C . ALA B 1 59 ? 15.867 -11.078 -5.797 1 92.31 59 ALA B C 1
ATOM 1562 O O . ALA B 1 59 ? 15.312 -11.719 -6.691 1 92.31 59 ALA B O 1
ATOM 1563 N N . PHE B 1 60 ? 16.484 -9.945 -6.027 1 96.25 60 PHE B N 1
ATOM 1564 C CA . PHE B 1 60 ? 16.578 -9.344 -7.352 1 96.25 60 PHE B CA 1
ATOM 1565 C C . PHE B 1 60 ? 17.203 -10.328 -8.344 1 96.25 60 PHE B C 1
ATOM 1567 O O . PHE B 1 60 ? 16.641 -10.562 -9.414 1 96.25 60 PHE B O 1
ATOM 1574 N N . GLU B 1 61 ? 18.234 -10.914 -7.938 1 95.94 61 GLU B N 1
ATOM 1575 C CA . GLU B 1 61 ? 18.938 -11.844 -8.812 1 95.94 61 GLU B CA 1
ATOM 1576 C C . GLU B 1 61 ? 18.109 -13.094 -9.07 1 95.94 61 GLU B C 1
ATOM 1578 O O . GLU B 1 61 ? 18.062 -13.594 -10.203 1 95.94 61 GLU B O 1
ATOM 1583 N N . GLN B 1 62 ? 17.516 -13.555 -8.055 1 92.56 62 GLN B N 1
ATOM 1584 C CA . GLN B 1 62 ? 16.719 -14.766 -8.188 1 92.56 62 GLN B CA 1
ATOM 1585 C C . GLN B 1 62 ? 15.516 -14.531 -9.102 1 92.56 62 GLN B C 1
ATOM 1587 O O . GLN B 1 62 ? 15.211 -15.367 -9.953 1 92.56 62 GLN B O 1
ATOM 1592 N N . ILE B 1 63 ? 14.914 -13.43 -8.938 1 91.5 63 ILE B N 1
ATOM 1593 C CA . ILE B 1 63 ? 13.758 -13.086 -9.758 1 91.5 63 ILE B CA 1
ATOM 1594 C C . ILE B 1 63 ? 14.188 -12.914 -11.211 1 91.5 63 ILE B C 1
ATOM 1596 O O . ILE B 1 63 ? 13.539 -13.438 -12.125 1 91.5 63 ILE B O 1
ATOM 1600 N N . ARG B 1 64 ? 15.258 -12.266 -11.414 1 93.81 64 ARG B N 1
ATOM 1601 C CA . ARG B 1 64 ? 15.797 -12.078 -12.758 1 93.81 64 ARG B CA 1
ATOM 1602 C C . ARG B 1 64 ? 16.156 -13.406 -13.398 1 93.81 64 ARG B C 1
ATOM 1604 O O . ARG B 1 64 ? 15.961 -13.609 -14.594 1 93.81 64 ARG B O 1
ATOM 1611 N N . SER B 1 65 ? 16.688 -14.242 -12.602 1 93.75 65 SER B N 1
ATOM 1612 C CA . SER B 1 65 ? 17.125 -15.539 -13.109 1 93.75 65 SER B CA 1
ATOM 1613 C C . SER B 1 65 ? 15.938 -16.359 -13.625 1 93.75 65 SER B C 1
ATOM 1615 O O . SER B 1 65 ? 16.109 -17.281 -14.43 1 93.75 65 SER B O 1
ATOM 1617 N N . LYS B 1 66 ? 14.727 -16.047 -13.148 1 90.5 66 LYS B N 1
ATOM 1618 C CA . LYS B 1 66 ? 13.516 -16.734 -13.586 1 90.5 66 LYS B CA 1
ATOM 1619 C C . LYS B 1 66 ? 12.906 -16.047 -14.805 1 90.5 66 LYS B C 1
ATOM 1621 O O . LYS B 1 66 ? 11.797 -16.391 -15.227 1 90.5 66 LYS B O 1
ATOM 1626 N N . GLY B 1 67 ? 13.547 -14.945 -15.305 1 89.81 67 GLY B N 1
ATOM 1627 C CA . GLY B 1 67 ? 13.117 -14.281 -16.516 1 89.81 67 GLY B CA 1
ATOM 1628 C C . GLY B 1 67 ? 12.094 -13.188 -16.281 1 89.81 67 GLY B C 1
ATOM 1629 O O . GLY B 1 67 ? 11.461 -12.703 -17.219 1 89.81 67 GLY B O 1
ATOM 1630 N N . MET B 1 68 ? 11.992 -12.836 -15.102 1 88.19 68 MET B N 1
ATOM 1631 C CA . MET B 1 68 ? 11.047 -11.773 -14.773 1 88.19 68 MET B CA 1
ATOM 1632 C C . MET B 1 68 ? 11.742 -10.414 -14.766 1 88.19 68 MET B C 1
ATOM 1634 O O . MET B 1 68 ? 12.938 -10.32 -14.484 1 88.19 68 MET B O 1
ATOM 1638 N N . ILE B 1 69 ? 10.922 -9.461 -15.078 1 90.5 69 ILE B N 1
ATOM 1639 C CA . ILE B 1 69 ? 11.445 -8.094 -15.062 1 90.5 69 ILE B CA 1
ATOM 1640 C C . ILE B 1 69 ? 11.289 -7.5 -13.664 1 90.5 69 ILE B C 1
ATOM 1642 O O . ILE B 1 69 ? 10.188 -7.484 -13.109 1 90.5 69 ILE B O 1
ATOM 1646 N N . VAL B 1 70 ? 12.359 -7.082 -13.102 1 93.06 70 VAL B N 1
ATOM 1647 C CA . VAL B 1 70 ? 12.367 -6.52 -11.758 1 93.06 70 VAL B CA 1
ATOM 1648 C C . VAL B 1 70 ? 13.305 -5.316 -11.703 1 93.06 70 VAL B C 1
ATOM 1650 O O . VAL B 1 70 ? 14.367 -5.32 -12.336 1 93.06 70 VAL B O 1
ATOM 1653 N N . LYS B 1 71 ? 12.898 -4.336 -11.016 1 94.88 71 LYS B N 1
ATOM 1654 C CA . LYS B 1 71 ? 13.688 -3.129 -10.812 1 94.88 71 LYS B CA 1
ATOM 1655 C C . LYS B 1 71 ? 13.836 -2.818 -9.32 1 94.88 71 LYS B C 1
ATOM 1657 O O . LYS B 1 71 ? 12.922 -3.061 -8.539 1 94.88 71 LYS B O 1
ATOM 1662 N N . LYS B 1 72 ? 15.008 -2.291 -9.039 1 96.31 72 LYS B N 1
ATOM 1663 C CA . LYS B 1 72 ? 15.227 -1.784 -7.691 1 96.31 72 LYS B CA 1
ATOM 1664 C C . LYS B 1 72 ? 14.898 -0.296 -7.598 1 96.31 72 LYS B C 1
ATOM 1666 O O . LYS B 1 72 ? 15.227 0.473 -8.508 1 96.31 72 LYS B O 1
ATOM 1671 N N . THR B 1 73 ? 14.164 0.019 -6.566 1 94.94 73 THR B N 1
ATOM 1672 C CA . THR B 1 73 ? 13.844 1.417 -6.305 1 94.94 73 THR B CA 1
ATOM 1673 C C . THR B 1 73 ? 14.25 1.812 -4.887 1 94.94 73 THR B C 1
ATOM 1675 O O . THR B 1 73 ? 14 1.071 -3.936 1 94.94 73 THR B O 1
ATOM 1678 N N . ASP B 1 74 ? 14.898 2.975 -4.734 1 95.69 74 ASP B N 1
ATOM 1679 C CA . ASP B 1 74 ? 15.289 3.498 -3.428 1 95.69 74 ASP B CA 1
ATOM 1680 C C . ASP B 1 74 ? 14.125 4.219 -2.756 1 95.69 74 ASP B C 1
ATOM 1682 O O . ASP B 1 74 ? 13.461 5.055 -3.379 1 95.69 74 ASP B O 1
ATOM 1686 N N . MET B 1 75 ? 14 3.807 -1.518 1 94.06 75 MET B N 1
ATOM 1687 C CA . MET B 1 75 ? 12.961 4.414 -0.688 1 94.06 75 MET B CA 1
ATOM 1688 C C . MET B 1 75 ? 13.508 4.801 0.679 1 94.06 75 MET B C 1
ATOM 1690 O O . MET B 1 75 ? 14.648 4.457 1.015 1 94.06 75 MET B O 1
ATOM 1694 N N . ILE B 1 76 ? 12.68 5.574 1.35 1 94.56 76 ILE B N 1
ATOM 1695 C CA . ILE B 1 76 ? 12.93 5.773 2.773 1 94.56 76 ILE B CA 1
ATOM 1696 C C . ILE B 1 76 ? 11.766 5.207 3.584 1 94.56 76 ILE B C 1
ATOM 1698 O O . ILE B 1 76 ? 10.664 5.027 3.059 1 94.56 76 ILE B O 1
ATOM 1702 N N . ALA B 1 77 ? 12.086 4.848 4.77 1 92 77 ALA B N 1
ATOM 1703 C CA . ALA B 1 77 ? 11.062 4.387 5.707 1 92 77 ALA B CA 1
ATOM 1704 C C . ALA B 1 77 ? 11.07 5.23 6.977 1 92 77 ALA B C 1
ATOM 1706 O O . ALA B 1 77 ? 12.125 5.469 7.57 1 92 77 ALA B O 1
ATOM 1707 N N . VAL B 1 78 ? 9.891 5.625 7.305 1 90.38 78 VAL B N 1
ATOM 1708 C CA . VAL B 1 78 ? 9.703 6.422 8.508 1 90.38 78 VAL B CA 1
ATOM 1709 C C . VAL B 1 78 ? 9 5.586 9.578 1 90.38 78 VAL B C 1
ATOM 1711 O O . VAL B 1 78 ? 8.07 4.84 9.273 1 90.38 78 VAL B O 1
ATOM 1714 N N . ALA B 1 79 ? 9.492 5.684 10.773 1 86.56 79 ALA B N 1
ATOM 1715 C CA . ALA B 1 79 ? 8.828 5.016 11.891 1 86.56 79 ALA B CA 1
ATOM 1716 C C . ALA B 1 79 ? 7.539 5.738 12.273 1 86.56 79 ALA B C 1
ATOM 1718 O O . ALA B 1 79 ? 7.531 6.961 12.438 1 86.56 79 ALA B O 1
ATOM 1719 N N . LEU B 1 80 ? 6.496 4.906 12.156 1 76.12 80 LEU B N 1
ATOM 1720 C CA . LEU B 1 80 ? 5.207 5.496 12.508 1 76.12 80 LEU B CA 1
ATOM 1721 C C . LEU B 1 80 ? 4.855 5.207 13.961 1 76.12 80 LEU B C 1
ATOM 1723 O O . LEU B 1 80 ? 5.074 4.098 14.445 1 76.12 80 LEU B O 1
ATOM 1727 N N . GLY B 1 81 ? 4.645 6.211 14.688 1 68.56 81 GLY B N 1
ATOM 1728 C CA . GLY B 1 81 ? 4.078 5.992 16.016 1 68.56 81 GLY B CA 1
ATOM 1729 C C . GLY B 1 81 ? 2.656 5.461 15.961 1 68.56 81 GLY B C 1
ATOM 1730 O O . GLY B 1 81 ? 2.152 5.105 14.898 1 68.56 81 GLY B O 1
ATOM 1731 N N . ASP B 1 82 ? 2.047 5.262 17.031 1 61.59 82 ASP B N 1
ATOM 1732 C CA . ASP B 1 82 ? 0.729 4.664 17.203 1 61.59 82 ASP B CA 1
ATOM 1733 C C . ASP B 1 82 ? -0.374 5.625 16.766 1 61.59 82 ASP B C 1
ATOM 1735 O O . ASP B 1 82 ? -1.537 5.234 16.656 1 61.59 82 ASP B O 1
ATOM 1739 N N . SER B 1 83 ? 0.135 6.82 16.406 1 62.16 83 SER B N 1
ATOM 1740 C CA . SER B 1 83 ? -0.922 7.773 16.078 1 62.16 83 SER B CA 1
ATOM 1741 C C . SER B 1 83 ? -0.903 8.133 14.602 1 62.16 83 SER B C 1
ATOM 1743 O O . SER B 1 83 ? 0.165 8.211 13.984 1 62.16 83 SER B O 1
ATOM 1745 N N . PRO B 1 84 ? -2.119 8.188 13.93 1 60.78 84 PRO B N 1
ATOM 1746 C CA . PRO B 1 84 ? -2.191 8.625 12.539 1 60.78 84 PRO B CA 1
ATOM 1747 C C . PRO B 1 84 ? -1.399 9.906 12.281 1 60.78 84 PRO B C 1
ATOM 1749 O O . PRO B 1 84 ? -0.889 10.117 11.18 1 60.78 84 PRO B O 1
ATOM 1752 N N . GLY B 1 85 ? -1.051 10.602 13.305 1 66.81 85 GLY B N 1
ATOM 1753 C CA . GLY B 1 85 ? -0.381 11.891 13.188 1 66.81 85 GLY B CA 1
ATOM 1754 C C . GLY B 1 85 ? 1.073 11.766 12.773 1 66.81 85 GLY B C 1
ATOM 1755 O O . GLY B 1 85 ? 1.631 12.688 12.164 1 66.81 85 GLY B O 1
ATOM 1756 N N . SER B 1 86 ? 1.647 10.68 13.078 1 69.75 86 SER B N 1
ATOM 1757 C CA . SER B 1 86 ? 3.078 10.562 12.812 1 69.75 86 SER B CA 1
ATOM 1758 C C . SER B 1 86 ? 3.363 10.57 11.312 1 69.75 86 SER B C 1
ATOM 1760 O O . SER B 1 86 ? 4.324 11.195 10.859 1 69.75 86 SER B O 1
ATOM 1762 N N . PHE B 1 87 ? 2.643 9.945 10.438 1 69.06 87 PHE B N 1
ATOM 1763 C CA . PHE B 1 87 ? 2.793 9.945 8.984 1 69.06 87 PHE B CA 1
ATOM 1764 C C . PHE B 1 87 ? 2.646 11.352 8.43 1 69.06 87 PHE B C 1
ATOM 1766 O O . PHE B 1 87 ? 3.398 11.75 7.535 1 69.06 87 PHE B O 1
ATOM 1773 N N . PHE B 1 88 ? 1.89 11.969 9.086 1 72.88 88 PHE B N 1
ATOM 1774 C CA . PHE B 1 88 ? 1.55 13.281 8.531 1 72.88 88 PHE B CA 1
ATOM 1775 C C . PHE B 1 88 ? 2.648 14.289 8.828 1 72.88 88 PHE B C 1
ATOM 1777 O O . PHE B 1 88 ? 2.932 15.164 8.008 1 7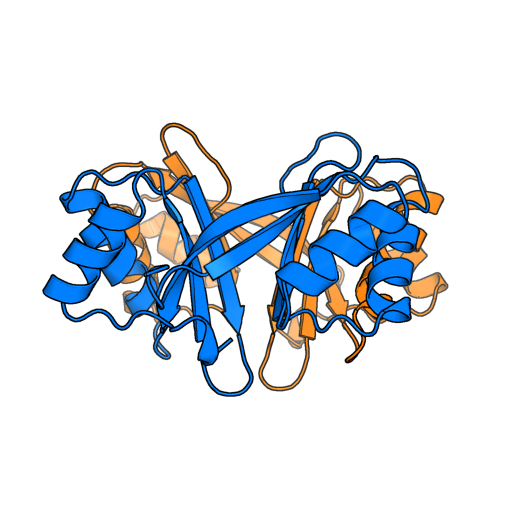2.88 88 PHE B O 1
ATOM 1784 N N . VAL B 1 89 ? 3.248 14.047 9.906 1 78.31 89 VAL B N 1
ATOM 1785 C CA . VAL B 1 89 ? 4.344 14.945 10.258 1 78.31 89 VAL B CA 1
ATOM 1786 C C . VAL B 1 89 ? 5.484 14.781 9.25 1 78.31 89 VAL B C 1
ATOM 1788 O O . VAL B 1 89 ? 6.043 15.766 8.773 1 78.31 89 VAL B O 1
ATOM 1791 N N . ALA B 1 90 ? 5.762 13.602 8.898 1 84.5 90 ALA B N 1
ATOM 1792 C CA . ALA B 1 90 ? 6.82 13.336 7.93 1 84.5 90 ALA B CA 1
ATOM 1793 C C . ALA B 1 90 ? 6.473 13.93 6.566 1 84.5 90 ALA B C 1
ATOM 1795 O O . ALA B 1 90 ? 7.312 14.562 5.922 1 84.5 90 ALA B O 1
ATOM 1796 N N . ALA B 1 91 ? 5.27 13.758 6.16 1 80.44 91 ALA B N 1
ATOM 1797 C CA . ALA B 1 91 ? 4.828 14.273 4.867 1 80.44 91 ALA B CA 1
ATOM 1798 C C . ALA B 1 91 ? 4.887 15.797 4.832 1 80.44 91 ALA B C 1
ATOM 1800 O O . ALA B 1 91 ? 5.25 16.391 3.812 1 80.44 91 ALA B O 1
ATOM 1801 N N . ASP B 1 92 ? 4.484 16.375 5.918 1 81.31 92 ASP B N 1
ATOM 1802 C CA . ASP B 1 92 ? 4.52 17.828 6.02 1 81.31 92 ASP B CA 1
ATOM 1803 C C . ASP B 1 92 ? 5.949 18.359 5.891 1 81.31 92 ASP B C 1
ATOM 1805 O O . ASP B 1 92 ? 6.191 19.344 5.199 1 81.31 92 ASP B O 1
ATOM 1809 N N . VAL B 1 93 ? 6.816 17.75 6.562 1 87.88 93 VAL B N 1
ATOM 1810 C CA . VAL B 1 93 ? 8.219 18.141 6.512 1 87.88 93 VAL B CA 1
ATOM 1811 C C . VAL B 1 93 ? 8.734 18.047 5.078 1 87.88 93 VAL B C 1
ATOM 1813 O O . VAL B 1 93 ? 9.398 18.953 4.582 1 87.88 93 VAL B O 1
ATOM 1816 N N . LEU B 1 94 ? 8.406 16.984 4.406 1 87.5 94 LEU B N 1
ATOM 1817 C CA . LEU B 1 94 ? 8.828 16.781 3.021 1 87.5 94 LEU B CA 1
ATOM 1818 C C . LEU B 1 94 ? 8.219 17.859 2.119 1 87.5 94 LEU B C 1
ATOM 1820 O O . LEU B 1 94 ? 8.922 18.453 1.294 1 87.5 94 LEU B O 1
ATOM 1824 N N . GLY B 1 95 ? 6.977 18.109 2.312 1 83.5 95 GLY B N 1
ATOM 1825 C CA . GLY B 1 95 ? 6.293 19.125 1.527 1 83.5 95 GLY B CA 1
ATOM 1826 C C . GLY B 1 95 ? 6.883 20.516 1.702 1 83.5 95 GLY B C 1
ATOM 1827 O O . GLY B 1 95 ? 7.125 21.219 0.72 1 83.5 95 GLY B O 1
ATOM 1828 N N . ARG B 1 96 ? 7.094 20.906 2.898 1 85.44 96 ARG B N 1
ATOM 1829 C CA . ARG B 1 96 ? 7.656 22.219 3.197 1 85.44 96 ARG B CA 1
ATOM 1830 C C . ARG B 1 96 ? 9.055 22.359 2.611 1 85.44 96 ARG B C 1
ATOM 1832 O O . ARG B 1 96 ? 9.5 23.484 2.312 1 85.44 96 ARG B O 1
ATOM 1839 N N . SER B 1 97 ? 9.641 21.281 2.48 1 90.56 97 SER B N 1
ATOM 1840 C CA . SER B 1 97 ? 11 21.281 1.942 1 90.56 97 SER B CA 1
ATOM 1841 C C . SER B 1 97 ? 10.992 21.109 0.427 1 90.56 97 SER B C 1
ATOM 1843 O O . SER B 1 97 ? 12.039 20.906 -0.186 1 90.56 97 SER B O 1
ATOM 1845 N N . LYS B 1 98 ? 9.805 21.016 -0.177 1 86.06 98 LYS B N 1
ATOM 1846 C CA . LYS B 1 98 ? 9.609 20.922 -1.621 1 86.06 98 LYS B CA 1
ATOM 1847 C C . LYS B 1 98 ? 10.125 19.594 -2.164 1 86.06 98 LYS B C 1
ATOM 1849 O O . LYS B 1 98 ? 10.75 19.547 -3.223 1 86.06 98 LYS B O 1
ATOM 1854 N N . ILE B 1 99 ? 10.031 18.625 -1.371 1 88.19 99 ILE B N 1
ATOM 1855 C CA . ILE B 1 99 ? 10.32 17.266 -1.816 1 88.19 99 ILE B CA 1
ATOM 1856 C C . ILE B 1 99 ? 9.016 16.578 -2.215 1 88.19 99 ILE B C 1
ATOM 1858 O O . ILE B 1 99 ? 8.094 16.453 -1.407 1 88.19 99 ILE B O 1
ATOM 1862 N N . ASN B 1 100 ? 9.008 16.094 -3.369 1 83.44 100 ASN B N 1
ATOM 1863 C CA . ASN B 1 100 ? 7.812 15.445 -3.885 1 83.44 100 ASN B CA 1
ATOM 1864 C C . ASN B 1 100 ? 7.738 13.984 -3.447 1 83.44 100 ASN B C 1
ATOM 1866 O O . ASN B 1 100 ? 8.711 13.234 -3.592 1 83.44 100 ASN B O 1
ATOM 1870 N N . VAL B 1 101 ? 6.57 13.664 -2.887 1 85.5 101 VAL B N 1
ATOM 1871 C CA . VAL B 1 101 ? 6.277 12.266 -2.598 1 85.5 101 VAL B CA 1
ATOM 1872 C C . VAL B 1 101 ? 5.594 11.617 -3.801 1 85.5 101 VAL B C 1
ATOM 1874 O O . VAL B 1 101 ? 4.527 12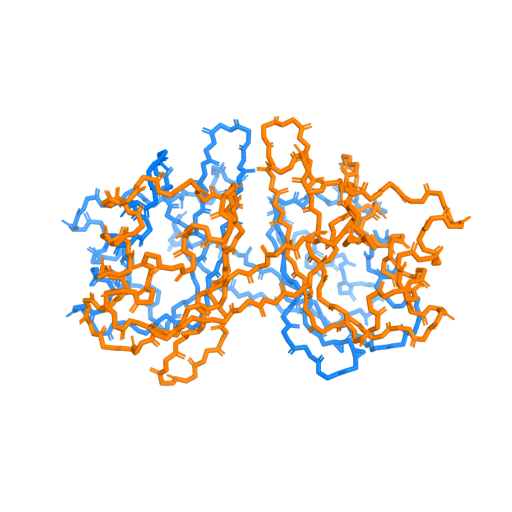.07 -4.23 1 85.5 101 VAL B O 1
ATOM 1877 N N . GLU B 1 102 ? 6.191 10.672 -4.324 1 85.12 102 GLU B N 1
ATOM 1878 C CA . GLU B 1 102 ? 5.609 9.984 -5.477 1 85.12 102 GLU B CA 1
ATOM 1879 C C . GLU B 1 102 ? 4.535 8.992 -5.043 1 85.12 102 GLU B C 1
ATOM 1881 O O . GLU B 1 102 ? 3.447 8.953 -5.625 1 85.12 102 GLU B O 1
ATOM 1886 N N . TYR B 1 103 ? 4.812 8.125 -4.125 1 85.5 103 TYR B N 1
ATOM 1887 C CA . TYR B 1 103 ? 3.848 7.238 -3.482 1 85.5 103 TYR B CA 1
ATOM 1888 C C . TYR B 1 103 ? 4.363 6.758 -2.131 1 85.5 103 TYR B C 1
ATOM 1890 O O . TYR B 1 103 ? 5.551 6.914 -1.823 1 85.5 103 TYR B O 1
ATOM 1898 N N . ALA B 1 104 ? 3.404 6.266 -1.342 1 86.25 104 ALA B N 1
ATOM 1899 C CA . ALA B 1 104 ? 3.75 5.762 -0.015 1 86.25 104 ALA B CA 1
ATOM 1900 C C . ALA B 1 104 ? 2.773 4.68 0.433 1 86.25 104 ALA B C 1
ATOM 1902 O O . ALA B 1 104 ? 1.612 4.668 0.015 1 86.25 104 ALA B O 1
ATOM 1903 N N . TYR B 1 105 ? 3.262 3.783 1.224 1 85.38 105 TYR B N 1
ATOM 1904 C CA . TYR B 1 105 ? 2.387 2.777 1.815 1 85.38 105 TYR B CA 1
ATOM 1905 C C . TYR B 1 105 ? 2.908 2.332 3.176 1 85.38 105 TYR B C 1
ATOM 1907 O O . TYR B 1 105 ? 4.121 2.303 3.402 1 85.38 105 TYR B O 1
ATOM 1915 N N . ALA B 1 106 ? 1.93 2.049 3.98 1 80.69 106 ALA B N 1
ATOM 1916 C CA . ALA B 1 106 ? 2.262 1.674 5.352 1 80.69 106 ALA B CA 1
ATOM 1917 C C . ALA B 1 106 ? 2.469 0.167 5.473 1 80.69 106 ALA B C 1
ATOM 1919 O O . ALA B 1 106 ? 1.912 -0.608 4.691 1 80.69 106 ALA B O 1
ATOM 1920 N N . TYR B 1 107 ? 3.34 -0.089 6.383 1 72.75 107 TYR B N 1
ATOM 1921 C CA . TYR B 1 107 ? 3.596 -1.471 6.773 1 72.75 107 TYR B CA 1
ATOM 1922 C C . TYR B 1 107 ? 3.547 -1.63 8.289 1 72.75 107 TYR B C 1
ATOM 1924 O O . TYR B 1 107 ? 4.137 -0.833 9.023 1 72.75 107 TYR B O 1
ATOM 1932 N N . SER B 1 108 ? 2.662 -2.518 8.617 1 65.5 108 SER B N 1
ATOM 1933 C CA . SER B 1 108 ? 2.609 -2.809 10.047 1 65.5 108 SER B CA 1
ATOM 1934 C C . SER B 1 108 ? 3.453 -4.031 10.398 1 65.5 108 SER B C 1
ATOM 1936 O O . SER B 1 108 ? 3.119 -5.152 10.008 1 65.5 108 SER B O 1
ATOM 1938 N N . GLY B 1 109 ? 4.535 -3.787 10.906 1 61.88 109 GLY B N 1
ATOM 1939 C CA . GLY B 1 109 ? 5.348 -4.879 11.422 1 61.88 109 GLY B CA 1
ATOM 1940 C C . GLY B 1 109 ? 4.93 -5.328 12.805 1 61.88 109 GLY B C 1
ATOM 1941 O O . GLY B 1 109 ? 3.979 -4.793 13.375 1 61.88 109 GLY B O 1
ATOM 1942 N N . LYS B 1 110 ? 5.473 -6.383 13.258 1 57.84 110 LYS B N 1
ATOM 1943 C CA . LYS B 1 110 ? 5.211 -6.945 14.578 1 57.84 110 LYS B CA 1
ATOM 1944 C C . LYS B 1 110 ? 5.414 -5.902 15.672 1 57.84 110 LYS B C 1
ATOM 1946 O O . LYS B 1 110 ? 4.621 -5.82 16.609 1 57.84 110 LYS B O 1
ATOM 1951 N N . ASN B 1 111 ? 6.438 -5.086 15.469 1 57 111 ASN B N 1
ATOM 1952 C CA . ASN B 1 111 ? 6.797 -4.195 16.562 1 57 111 ASN B CA 1
ATOM 1953 C C . ASN B 1 111 ? 6.641 -2.729 16.172 1 57 111 ASN B C 1
ATOM 1955 O O . ASN B 1 111 ? 6.48 -1.862 17.031 1 57 111 ASN B O 1
ATOM 1959 N N . LEU B 1 112 ? 6.785 -2.559 14.844 1 59.31 112 LEU B N 1
ATOM 1960 C CA . LEU B 1 112 ? 6.789 -1.16 14.422 1 59.31 112 LEU B CA 1
ATOM 1961 C C . LEU B 1 112 ? 6.008 -0.978 13.125 1 59.31 112 LEU B C 1
ATOM 1963 O O . LEU B 1 112 ? 6.043 -1.841 12.25 1 59.31 112 LEU B O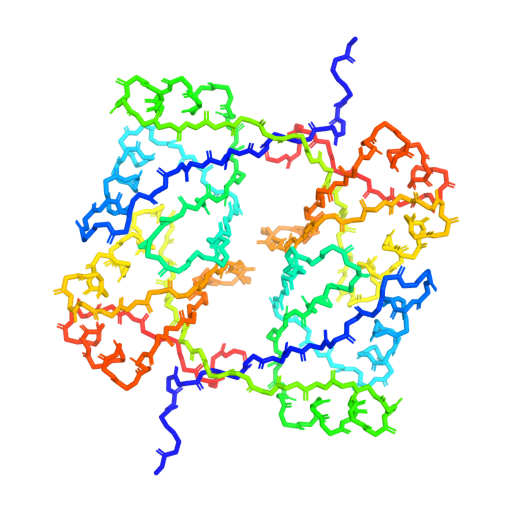 1
ATOM 1967 N N . ASN B 1 113 ? 5.379 0.139 13.203 1 75.62 113 ASN B N 1
ATOM 1968 C CA . ASN B 1 113 ? 4.723 0.549 11.969 1 75.62 113 ASN B CA 1
ATOM 1969 C C . ASN B 1 113 ? 5.613 1.47 11.141 1 75.62 113 ASN B C 1
ATOM 1971 O O . ASN B 1 113 ? 6.297 2.336 11.688 1 75.62 113 ASN B O 1
ATOM 1975 N N . TYR B 1 114 ? 5.727 1.098 9.828 1 81.31 114 TYR B N 1
ATOM 1976 C CA . TYR B 1 114 ? 6.555 1.872 8.906 1 81.31 114 TYR B CA 1
ATOM 1977 C C . TYR B 1 114 ? 5.703 2.492 7.805 1 81.31 114 TYR B C 1
ATOM 1979 O O . TYR B 1 114 ? 4.676 1.935 7.418 1 81.31 114 TYR B O 1
ATOM 1987 N N . LEU B 1 115 ? 6.246 3.646 7.488 1 85.12 115 LEU B N 1
ATOM 1988 C CA . LEU B 1 115 ? 5.773 4.242 6.242 1 85.12 115 LEU B CA 1
ATOM 1989 C C . LEU B 1 115 ? 6.883 4.258 5.195 1 85.12 115 LEU B C 1
ATOM 1991 O O . LEU B 1 115 ? 7.887 4.957 5.359 1 85.12 115 LEU B O 1
ATOM 1995 N N . PHE B 1 116 ? 6.703 3.506 4.191 1 89.62 116 PHE B N 1
ATOM 1996 C CA . PHE B 1 116 ? 7.633 3.543 3.07 1 89.62 116 PHE B CA 1
ATOM 1997 C C . PHE B 1 116 ? 7.266 4.66 2.102 1 89.62 116 PHE B C 1
ATOM 1999 O O . PHE B 1 116 ? 6.105 4.789 1.707 1 89.62 116 PHE B O 1
ATOM 2006 N N . VAL B 1 117 ? 8.281 5.445 1.699 1 88.88 117 VAL B N 1
ATOM 2007 C CA . VAL B 1 117 ? 7.988 6.629 0.895 1 88.88 117 VAL B CA 1
ATOM 2008 C C . VAL B 1 117 ? 8.969 6.711 -0.274 1 88.88 117 VAL B C 1
ATOM 2010 O O . VAL B 1 117 ? 10.188 6.68 -0.076 1 88.88 117 VAL B O 1
ATOM 2013 N N . LYS B 1 118 ? 8.391 6.766 -1.414 1 91.06 118 LYS B N 1
ATOM 2014 C CA . LYS B 1 118 ? 9.172 7.105 -2.596 1 91.06 118 LYS B CA 1
ATOM 2015 C C . LYS B 1 118 ? 9.164 8.609 -2.85 1 91.06 118 LYS B C 1
ATOM 2017 O O . LYS B 1 118 ? 8.094 9.211 -2.982 1 91.06 118 LYS B O 1
ATOM 2022 N N . VAL B 1 119 ? 10.312 9.125 -2.879 1 90.25 119 VAL B N 1
ATOM 2023 C CA . VAL B 1 119 ? 10.43 10.57 -3.078 1 90.25 119 VAL B CA 1
ATOM 2024 C C . VAL B 1 119 ? 11.312 10.852 -4.289 1 90.25 119 VAL B C 1
ATOM 2026 O O . VAL B 1 119 ? 12.023 9.961 -4.77 1 90.25 119 VAL B O 1
ATOM 2029 N N . ASP B 1 120 ? 11.25 12.062 -4.738 1 89.5 120 ASP B N 1
ATOM 2030 C CA . ASP B 1 120 ? 12 12.43 -5.938 1 89.5 120 ASP B CA 1
ATOM 2031 C C . ASP B 1 120 ? 13.453 12.75 -5.598 1 89.5 120 ASP B C 1
ATOM 2033 O O . ASP B 1 120 ? 14.328 12.688 -6.465 1 89.5 120 ASP B O 1
ATOM 2037 N N . ASP B 1 121 ? 13.75 13.102 -4.383 1 93.94 121 ASP B N 1
ATOM 2038 C CA . ASP B 1 121 ? 15.102 13.406 -3.916 1 93.94 121 ASP B CA 1
ATOM 2039 C C . ASP B 1 121 ? 15.375 12.766 -2.561 1 93.94 121 ASP B C 1
ATOM 2041 O O . ASP B 1 121 ? 15.148 13.383 -1.517 1 93.94 121 ASP B O 1
ATOM 2045 N N . ILE B 1 122 ? 15.93 11.633 -2.596 1 96 122 ILE B N 1
ATOM 2046 C CA . ILE B 1 122 ? 16.047 10.797 -1.405 1 96 122 ILE B CA 1
ATOM 2047 C C . ILE B 1 122 ? 17.078 11.383 -0.459 1 96 122 ILE B C 1
ATOM 2049 O O . ILE B 1 122 ? 16.906 11.359 0.761 1 96 122 ILE B O 1
ATOM 2053 N N . ASP B 1 123 ? 18.156 11.891 -0.99 1 96.75 123 ASP B N 1
ATOM 2054 C CA . ASP B 1 123 ? 19.203 12.461 -0.153 1 96.75 123 ASP B CA 1
ATOM 2055 C C . ASP B 1 123 ? 18.688 13.672 0.629 1 96.75 123 ASP B C 1
ATOM 2057 O O . ASP B 1 123 ? 18.906 13.773 1.838 1 96.75 123 ASP B O 1
ATOM 2061 N N . LYS B 1 124 ? 18.047 14.508 -0.054 1 96.5 124 LYS B N 1
ATOM 2062 C CA . LYS B 1 124 ? 17.469 15.68 0.602 1 96.5 124 LYS B CA 1
ATOM 2063 C C . LYS B 1 124 ? 16.406 15.273 1.614 1 96.5 124 LYS B C 1
ATOM 2065 O O . LYS B 1 124 ? 16.312 15.859 2.691 1 96.5 124 LYS B O 1
ATOM 2070 N N . ALA B 1 125 ? 15.602 14.328 1.248 1 95 125 ALA B N 1
ATOM 2071 C CA . ALA B 1 125 ? 14.562 13.844 2.146 1 95 125 ALA B CA 1
ATOM 2072 C C . ALA B 1 125 ? 15.156 13.352 3.463 1 95 125 ALA B C 1
ATOM 2074 O O . ALA B 1 125 ? 14.672 13.711 4.539 1 95 125 ALA B O 1
ATOM 2075 N N . ILE B 1 126 ? 16.203 12.555 3.365 1 96.88 126 ILE B N 1
ATOM 2076 C CA . ILE B 1 126 ? 16.844 12.008 4.555 1 96.88 126 ILE B CA 1
ATOM 2077 C C . ILE B 1 126 ? 17.359 13.148 5.426 1 96.88 126 ILE B C 1
ATOM 2079 O O . ILE B 1 126 ? 17.156 13.148 6.641 1 96.88 126 ILE B O 1
ATOM 2083 N N . LYS B 1 127 ? 17.938 14.055 4.805 1 97.19 127 LYS B N 1
ATOM 2084 C CA . LYS B 1 127 ? 18.516 15.188 5.523 1 97.19 127 LYS B CA 1
ATOM 2085 C C . LYS B 1 127 ? 17.453 15.961 6.285 1 97.19 127 LYS B C 1
ATOM 2087 O O . LYS B 1 127 ? 17.578 16.188 7.488 1 97.19 127 LYS B O 1
ATOM 2092 N N . VAL B 1 128 ? 16.375 16.344 5.648 1 95.75 128 VAL B N 1
ATOM 2093 C CA . VAL B 1 128 ? 15.375 17.219 6.25 1 95.75 128 VAL B CA 1
ATOM 2094 C C . VAL B 1 128 ? 14.602 16.453 7.32 1 95.75 128 VAL B C 1
ATOM 2096 O O . VAL B 1 128 ? 14.188 17.031 8.328 1 95.75 128 VAL B O 1
ATOM 2099 N N . LEU B 1 129 ? 14.375 15.195 7.152 1 94.69 129 LEU B N 1
ATOM 2100 C CA . LEU B 1 129 ? 13.672 14.391 8.148 1 94.69 129 LEU B CA 1
ATOM 2101 C C . LEU B 1 129 ? 14.516 14.227 9.406 1 94.69 129 LEU B C 1
ATOM 2103 O O . LEU B 1 129 ? 14 14.305 10.523 1 94.69 129 LEU B O 1
ATOM 2107 N N . LYS B 1 130 ? 15.773 14.039 9.18 1 95.81 130 LYS B N 1
ATOM 2108 C CA . LYS B 1 130 ? 16.672 13.945 10.328 1 95.81 130 LYS B CA 1
ATOM 2109 C C . LYS B 1 130 ? 16.719 15.258 11.102 1 95.81 130 LYS B C 1
ATOM 2111 O O . LYS B 1 130 ? 16.688 15.258 12.336 1 95.81 130 LYS B O 1
ATOM 2116 N N . GLU B 1 131 ? 16.781 16.297 10.414 1 96.12 131 GLU B N 1
ATOM 2117 C CA . GLU B 1 131 ? 16.797 17.609 11.039 1 96.12 131 GLU B CA 1
ATOM 2118 C C . GLU B 1 131 ? 15.516 17.859 11.844 1 96.12 131 GLU B C 1
ATOM 2120 O O . GLU B 1 131 ? 15.547 18.516 12.883 1 96.12 131 GLU B O 1
ATOM 2125 N N . ALA B 1 132 ? 14.438 17.344 11.359 1 93.25 132 ALA B N 1
ATOM 2126 C CA . ALA B 1 132 ? 13.148 17.484 12.031 1 93.25 132 ALA B CA 1
ATOM 2127 C C . ALA B 1 132 ? 12.992 16.438 13.125 1 93.25 132 ALA B C 1
ATOM 2129 O O . ALA B 1 132 ? 11.922 16.312 13.734 1 93.25 132 ALA B O 1
ATOM 2130 N N . LYS B 1 133 ? 13.953 15.508 13.305 1 93 133 LYS B N 1
ATOM 2131 C CA . LYS B 1 133 ? 14.008 14.492 14.352 1 93 133 LYS B CA 1
ATOM 2132 C C . LYS B 1 133 ? 12.961 13.406 14.117 1 93 133 LYS B C 1
ATOM 2134 O O . LYS B 1 133 ? 12.367 12.898 15.07 1 93 133 LYS B O 1
ATOM 2139 N N . ILE B 1 134 ? 12.727 13.242 12.883 1 90.94 134 ILE B N 1
ATOM 2140 C CA . ILE B 1 134 ? 11.859 12.125 12.508 1 90.94 134 ILE B CA 1
ATOM 2141 C C . ILE B 1 134 ? 12.703 10.867 12.328 1 90.94 134 ILE B C 1
ATOM 2143 O O . ILE B 1 134 ? 13.695 10.867 11.602 1 90.94 134 ILE B O 1
ATOM 2147 N N . ARG B 1 135 ? 12.305 9.852 12.93 1 91.69 135 ARG B N 1
ATOM 2148 C CA . ARG B 1 135 ? 13.086 8.617 12.914 1 91.69 135 ARG B CA 1
ATOM 2149 C C . ARG B 1 135 ? 12.969 7.918 11.562 1 91.69 135 ARG B C 1
ATOM 2151 O O . ARG B 1 135 ? 11.867 7.598 11.109 1 91.69 135 ARG B O 1
ATOM 2158 N N . LEU B 1 136 ? 14.094 7.684 11.008 1 93.38 136 LEU B N 1
ATOM 2159 C CA . LEU B 1 136 ? 14.188 6.906 9.781 1 93.38 136 LEU B CA 1
ATOM 2160 C C . LEU B 1 136 ? 14.656 5.484 10.07 1 93.38 136 LEU B C 1
ATOM 2162 O O . LEU B 1 136 ? 15.531 5.273 10.914 1 93.38 136 LEU B O 1
ATOM 2166 N N . ILE B 1 137 ? 14.102 4.59 9.375 1 91.06 137 ILE B N 1
ATOM 2167 C CA . ILE B 1 137 ? 14.445 3.184 9.531 1 91.06 137 ILE B CA 1
ATOM 2168 C C . ILE B 1 137 ? 15.719 2.875 8.758 1 91.06 137 ILE B C 1
ATOM 2170 O O . ILE B 1 137 ? 15.891 3.326 7.621 1 91.06 137 ILE B O 1
ATOM 2174 N N . LYS B 1 138 ? 16.562 2.09 9.438 1 91.88 138 LYS B N 1
ATOM 2175 C CA . LYS B 1 138 ? 17.781 1.647 8.766 1 91.88 138 LYS B CA 1
ATOM 2176 C C . LYS B 1 138 ? 17.547 0.352 8 1 91.88 138 LYS B C 1
ATOM 2178 O O . LYS B 1 138 ? 16.703 -0.461 8.383 1 91.88 138 LYS B O 1
ATOM 2183 N N . ARG B 1 139 ? 18.266 0.212 6.949 1 88.06 139 ARG B N 1
ATOM 2184 C CA . ARG B 1 139 ? 18.188 -0.991 6.129 1 88.06 139 ARG B CA 1
ATOM 2185 C C . ARG B 1 139 ? 18.312 -2.248 6.98 1 88.06 139 ARG B C 1
ATOM 2187 O O . ARG B 1 139 ? 17.625 -3.242 6.738 1 88.06 139 ARG B O 1
ATOM 2194 N N . SER B 1 140 ? 19.078 -2.197 8.031 1 87.38 140 SER B N 1
ATOM 2195 C CA . SER B 1 140 ? 19.359 -3.34 8.898 1 87.38 140 SER B CA 1
ATOM 2196 C C . SER B 1 140 ? 18.156 -3.656 9.789 1 87.38 140 SER B C 1
ATOM 2198 O O . SER B 1 140 ? 18.094 -4.734 10.383 1 87.38 140 SER B O 1
ATOM 2200 N N . GLU B 1 141 ? 17.234 -2.725 9.867 1 84.69 141 GLU B N 1
ATOM 2201 C CA . GLU B 1 141 ? 16.078 -2.893 10.742 1 84.69 141 GLU B CA 1
ATOM 2202 C C . GLU B 1 141 ? 14.914 -3.543 10 1 84.69 141 GLU B C 1
ATOM 2204 O O . GLU B 1 141 ? 13.883 -3.861 10.602 1 84.69 141 GLU B O 1
ATOM 2209 N N . ILE B 1 142 ? 15.047 -3.588 8.672 1 80.31 142 ILE B N 1
ATOM 2210 C CA . ILE B 1 142 ? 14.008 -4.23 7.867 1 80.31 142 ILE B CA 1
ATOM 2211 C C . ILE B 1 142 ? 14.125 -5.746 7.992 1 80.31 142 ILE B C 1
ATOM 2213 O O . ILE B 1 142 ? 15.219 -6.305 7.875 1 80.31 142 ILE B O 1
#

Radius of gyration: 18.14 Å; Cα contacts (8 Å, |Δi|>4): 630; chains: 2; bounding box: 57×44×36 Å